Protein AF-H3C6T9-F1 (afdb_monomer_lite)

Structure (mmCIF, N/CA/C/O backbone):
da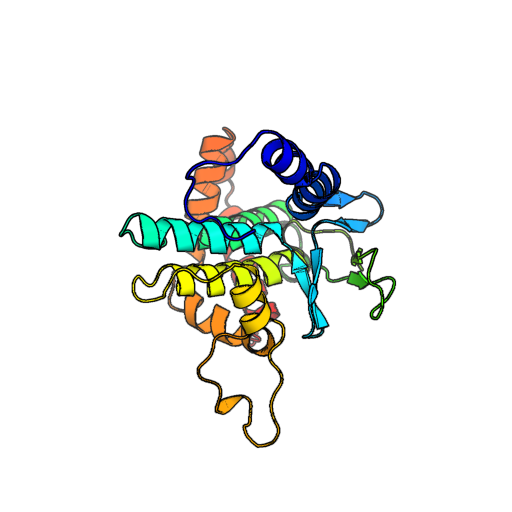ta_AF-H3C6T9-F1
#
_entry.id   AF-H3C6T9-F1
#
loop_
_atom_site.group_PDB
_atom_site.id
_atom_site.type_symbol
_atom_site.label_atom_id
_atom_site.label_alt_id
_atom_site.label_comp_id
_atom_site.label_asym_id
_atom_site.label_entity_id
_atom_site.label_seq_id
_atom_site.pdbx_PDB_ins_code
_atom_site.Cartn_x
_atom_site.Cartn_y
_atom_site.Cartn_z
_atom_site.occupancy
_atom_site.B_iso_or_equiv
_atom_site.auth_seq_id
_atom_site.auth_comp_id
_atom_site.auth_asym_id
_atom_site.auth_atom_id
_atom_site.pdbx_PDB_model_num
ATOM 1 N N . HIS A 1 1 ? -0.738 3.636 -26.829 1.00 26.86 1 HIS A N 1
ATOM 2 C CA . HIS A 1 1 ? -1.227 4.994 -26.542 1.00 26.86 1 HIS A CA 1
ATOM 3 C C . HIS A 1 1 ? -0.117 5.823 -25.952 1.00 26.86 1 HIS A C 1
ATOM 5 O O . HIS A 1 1 ? 0.132 5.777 -24.756 1.00 26.86 1 HIS A O 1
ATOM 11 N N . PHE A 1 2 ? 0.579 6.510 -26.847 1.00 22.52 2 PHE A N 1
ATOM 12 C CA . PHE A 1 2 ? 1.346 7.708 -26.554 1.00 22.52 2 PHE A CA 1
ATOM 13 C C . PHE A 1 2 ? 0.355 8.868 -26.703 1.00 22.52 2 PHE A C 1
ATOM 15 O O . PHE A 1 2 ? -0.425 8.863 -27.656 1.00 22.52 2 PHE A O 1
ATOM 22 N N . LEU A 1 3 ? 0.331 9.810 -25.765 1.00 31.91 3 LEU A N 1
ATOM 23 C CA . LEU A 1 3 ? -0.395 11.064 -25.950 1.00 31.91 3 LEU A CA 1
ATOM 24 C C . LEU A 1 3 ? 0.613 12.100 -26.436 1.00 31.91 3 LEU A C 1
ATOM 26 O O . LEU A 1 3 ? 1.480 12.543 -25.692 1.00 31.91 3 LEU A O 1
ATOM 30 N N . GLY A 1 4 ? 0.501 12.416 -27.717 1.00 24.50 4 GLY A N 1
ATOM 31 C CA . GLY A 1 4 ? 1.213 13.454 -28.443 1.00 24.50 4 GLY A CA 1
ATOM 32 C C . GLY A 1 4 ? 0.439 13.730 -29.736 1.00 24.50 4 GLY A C 1
ATOM 33 O O . GLY A 1 4 ? -0.384 12.919 -30.145 1.00 24.50 4 GLY A O 1
ATOM 34 N N . PRO A 1 5 ? 0.674 14.875 -30.365 1.00 33.41 5 PRO A N 1
ATOM 35 C CA . PRO A 1 5 ? -0.259 15.967 -30.600 1.00 33.41 5 PRO A CA 1
ATOM 36 C C . PRO A 1 5 ? -1.287 15.697 -31.706 1.00 33.41 5 PRO A C 1
ATOM 38 O O . PRO A 1 5 ? -0.989 15.151 -32.763 1.00 33.41 5 PRO A O 1
ATOM 41 N N . SER A 1 6 ? -2.500 16.182 -31.468 1.00 39.72 6 SER A N 1
ATOM 42 C CA . SER A 1 6 ? -3.614 16.246 -32.405 1.00 39.72 6 SER A CA 1
ATOM 43 C C . SER A 1 6 ? -3.341 17.211 -33.557 1.00 39.72 6 SER A C 1
ATOM 45 O O . SER A 1 6 ? -3.435 18.417 -33.346 1.00 39.72 6 SER A O 1
ATOM 47 N N . TYR A 1 7 ? -3.113 16.698 -34.768 1.00 34.88 7 TYR A N 1
ATOM 48 C CA . TYR A 1 7 ? -3.437 17.418 -36.002 1.00 34.88 7 TYR A CA 1
ATOM 49 C C . TYR A 1 7 ? -3.908 16.446 -37.094 1.00 34.88 7 TYR A C 1
ATOM 51 O O . TYR A 1 7 ? -3.123 15.700 -37.663 1.00 34.88 7 TYR A O 1
ATOM 59 N N . ASN A 1 8 ? -5.207 16.560 -37.394 1.00 47.12 8 ASN A N 1
ATOM 60 C CA . ASN A 1 8 ? -5.882 16.172 -38.635 1.00 47.12 8 ASN A CA 1
ATOM 61 C C . ASN A 1 8 ? -6.019 14.662 -38.921 1.00 47.12 8 ASN A C 1
ATOM 63 O O . ASN A 1 8 ? -5.237 14.099 -39.679 1.00 47.12 8 ASN A O 1
ATOM 67 N N . LEU A 1 9 ? -7.066 14.030 -38.374 1.00 39.00 9 LEU A N 1
ATOM 68 C CA . LEU A 1 9 ? -7.412 12.637 -38.676 1.00 39.00 9 LEU A CA 1
ATOM 69 C C . LEU A 1 9 ? -8.793 12.540 -39.331 1.00 39.00 9 LEU A C 1
ATOM 71 O O . LEU A 1 9 ? -9.754 13.188 -38.910 1.00 39.00 9 LEU A O 1
ATOM 75 N N . SER A 1 10 ? -8.851 11.751 -40.403 1.00 52.59 10 SER A N 1
ATOM 76 C CA . SER A 1 10 ? -10.054 11.478 -41.190 1.00 52.59 10 SER A CA 1
ATOM 77 C C . SER A 1 10 ? -11.017 10.553 -40.433 1.00 52.59 10 SER A C 1
ATOM 79 O O . SER A 1 10 ? -10.641 9.901 -39.462 1.00 52.59 10 SER A O 1
ATOM 81 N N . VAL A 1 11 ? -12.277 10.500 -40.870 1.00 50.34 11 VAL A N 1
ATOM 82 C CA . VAL A 1 11 ? -13.387 9.813 -40.179 1.00 50.34 11 VAL A CA 1
ATOM 83 C C . VAL A 1 11 ? -13.116 8.322 -39.886 1.00 50.34 11 VAL A C 1
ATOM 85 O O . VAL A 1 11 ? -13.648 7.807 -38.905 1.00 50.34 11 VAL A O 1
ATOM 88 N N . ASP A 1 12 ? -12.237 7.654 -40.641 1.00 53.72 12 ASP A N 1
ATOM 89 C CA . ASP A 1 12 ? -11.857 6.253 -40.387 1.00 53.72 12 ASP A CA 1
ATOM 90 C C . ASP A 1 12 ? -10.922 6.084 -39.171 1.00 53.72 12 ASP A C 1
ATOM 92 O O . ASP A 1 12 ? -11.080 5.143 -38.395 1.00 53.72 12 ASP A O 1
ATOM 96 N N . GLU A 1 13 ? -10.030 7.040 -38.895 1.00 50.72 13 GLU A N 1
ATOM 97 C CA . GLU A 1 13 ? -9.190 7.023 -37.683 1.00 50.72 13 GLU A CA 1
ATOM 98 C C . GLU A 1 13 ? -9.999 7.308 -36.415 1.00 50.72 13 GLU A C 1
ATOM 100 O O . GLU A 1 13 ? -9.666 6.820 -35.336 1.00 50.72 13 GLU A O 1
ATOM 105 N N . VAL A 1 14 ? -11.099 8.058 -36.523 1.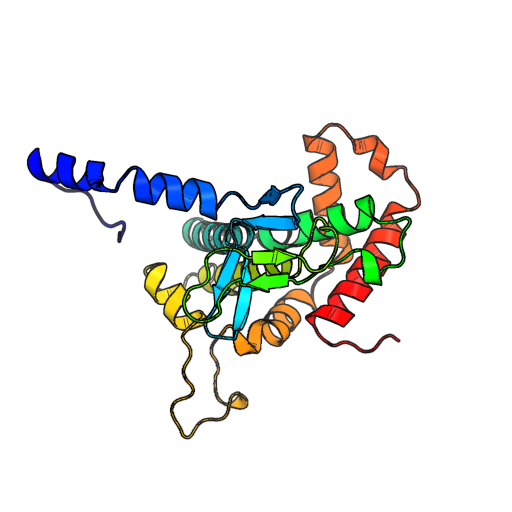00 52.66 14 VAL A N 1
ATOM 106 C CA . VAL A 1 14 ? -12.017 8.313 -35.400 1.00 52.66 14 VAL A CA 1
ATOM 107 C C . VAL A 1 14 ? -12.680 7.014 -34.934 1.00 52.66 14 VAL A C 1
ATOM 109 O O . VAL A 1 14 ? -12.904 6.838 -33.735 1.00 52.66 14 VAL A O 1
ATOM 112 N N . LEU A 1 15 ? -12.940 6.078 -35.850 1.00 45.34 15 LEU A N 1
ATOM 113 C CA . LEU A 1 15 ? -13.519 4.776 -35.534 1.00 45.34 15 LEU A CA 1
ATOM 114 C C . LEU A 1 15 ? -12.494 3.851 -34.856 1.00 45.34 15 LEU A C 1
ATOM 116 O O . LEU A 1 15 ? -12.812 3.244 -33.834 1.00 45.34 15 LEU A O 1
ATOM 120 N N . ASP A 1 16 ? -11.246 3.831 -35.330 1.00 48.66 16 ASP A N 1
ATOM 121 C CA . ASP A 1 16 ? -10.148 3.084 -34.695 1.00 48.66 16 ASP A CA 1
ATOM 122 C C . ASP A 1 16 ? -9.754 3.664 -33.321 1.00 48.66 16 ASP A C 1
ATOM 124 O O . ASP A 1 16 ? -9.437 2.922 -32.388 1.00 48.66 16 ASP A O 1
ATOM 128 N N . THR A 1 17 ? -9.878 4.984 -33.140 1.00 49.31 17 THR A N 1
ATOM 129 C CA . THR A 1 17 ? -9.679 5.668 -31.849 1.00 49.31 17 THR A CA 1
ATOM 130 C C . THR A 1 17 ? -10.862 5.443 -30.896 1.00 49.31 17 THR A C 1
ATOM 132 O O . THR A 1 17 ? -10.663 5.292 -29.692 1.00 49.31 17 THR A O 1
ATOM 135 N N . ALA A 1 18 ? -12.097 5.326 -31.397 1.00 47.81 18 ALA A N 1
ATOM 136 C CA . ALA A 1 18 ? -13.251 4.891 -30.598 1.00 47.81 18 ALA A CA 1
ATOM 137 C C . ALA A 1 18 ? -13.124 3.411 -30.169 1.00 47.81 18 ALA A C 1
ATOM 139 O O . ALA A 1 18 ? -13.569 3.018 -29.087 1.00 47.81 18 ALA A O 1
ATOM 140 N N . ILE A 1 19 ? -12.432 2.603 -30.981 1.00 44.78 19 ILE A N 1
ATOM 141 C CA . ILE A 1 19 ? -12.023 1.212 -30.724 1.00 44.78 19 ILE A CA 1
ATOM 142 C C . ILE A 1 19 ? -10.728 1.125 -29.889 1.00 44.78 19 ILE A C 1
ATOM 144 O O . ILE A 1 19 ? -10.269 0.030 -29.571 1.00 44.78 19 ILE A O 1
ATOM 148 N N . LEU A 1 20 ? -10.273 2.232 -29.287 1.00 49.25 20 LEU A N 1
ATOM 149 C CA . LEU A 1 20 ? -9.604 2.193 -27.970 1.00 49.25 20 LEU A CA 1
ATOM 150 C C . LEU A 1 20 ? -10.544 1.788 -26.827 1.00 49.25 20 LEU A C 1
ATOM 152 O O . LEU A 1 20 ? -10.228 1.918 -25.649 1.00 49.25 20 LEU A O 1
ATOM 156 N N . ASN A 1 21 ? -11.650 1.169 -27.233 1.00 53.84 21 ASN A N 1
ATOM 157 C CA . ASN A 1 21 ? -12.049 -0.189 -26.896 1.00 53.84 21 ASN A CA 1
ATOM 158 C C . ASN A 1 21 ? -12.728 -0.240 -25.546 1.00 53.84 21 ASN A C 1
ATOM 160 O O . ASN A 1 21 ? -12.082 -0.240 -24.502 1.00 53.84 21 ASN A O 1
ATOM 164 N N . ALA A 1 22 ? -14.046 -0.412 -25.554 1.00 52.62 22 ALA A N 1
ATOM 165 C CA . ALA A 1 22 ? -14.815 -0.712 -24.354 1.00 52.62 22 ALA A CA 1
ATOM 166 C C . ALA A 1 22 ? -14.193 -1.848 -23.509 1.00 52.62 22 ALA A C 1
ATOM 168 O O . ALA A 1 22 ? -14.391 -1.886 -22.299 1.00 52.62 22 ALA A O 1
ATOM 169 N N . SER A 1 23 ? -13.417 -2.761 -24.110 1.00 53.66 23 SER A N 1
ATOM 170 C CA . SER A 1 23 ? -12.639 -3.780 -23.391 1.00 53.66 23 SER A CA 1
ATOM 171 C C . SER A 1 23 ? -11.449 -3.211 -22.602 1.00 53.66 23 SER A C 1
ATOM 173 O O . SER A 1 23 ? -11.287 -3.580 -21.442 1.00 53.66 23 SER A O 1
ATOM 175 N N . SER A 1 24 ? -10.676 -2.283 -23.169 1.00 51.69 24 SER A N 1
ATOM 176 C CA . SER A 1 24 ? -9.589 -1.563 -22.496 1.00 51.69 24 SER A CA 1
ATOM 177 C C . SER A 1 24 ? -10.132 -0.656 -21.400 1.00 51.69 24 SER A C 1
ATOM 179 O O . SER A 1 24 ? -9.630 -0.699 -20.283 1.00 51.69 24 SER A O 1
ATOM 181 N N . PHE A 1 25 ? -11.209 0.092 -21.663 1.00 60.22 25 PHE A N 1
ATOM 182 C CA . PHE A 1 25 ? -11.855 0.903 -20.628 1.00 60.22 25 PHE A CA 1
ATOM 183 C C . PHE A 1 25 ? -12.415 0.031 -19.502 1.00 60.22 25 PHE A C 1
ATOM 185 O O . PHE A 1 25 ? -12.171 0.323 -18.344 1.00 60.22 25 PHE A O 1
ATOM 192 N N . ARG A 1 26 ? -13.082 -1.094 -19.806 1.00 59.38 26 ARG A N 1
ATOM 193 C CA . ARG A 1 26 ? -13.526 -2.059 -18.780 1.00 59.38 26 ARG A CA 1
ATOM 194 C C . ARG A 1 26 ? -12.367 -2.713 -18.038 1.00 59.38 26 ARG A C 1
ATOM 196 O O . ARG A 1 26 ? -12.534 -3.072 -16.876 1.00 59.38 26 ARG A O 1
ATOM 203 N N . PHE A 1 27 ? -11.232 -2.928 -18.699 1.00 59.66 27 PHE A N 1
ATOM 204 C CA . PHE A 1 27 ? -10.025 -3.422 -18.050 1.00 59.66 27 PHE A CA 1
ATOM 205 C C . PHE A 1 27 ? -9.497 -2.377 -17.074 1.00 59.66 27 PHE A C 1
ATOM 207 O O . PHE A 1 27 ? -9.345 -2.711 -15.910 1.00 59.66 27 PHE A O 1
ATOM 214 N N . PHE A 1 28 ? -9.299 -1.127 -17.500 1.00 64.19 28 PHE A N 1
ATOM 215 C CA . PHE A 1 28 ? -8.836 -0.048 -16.628 1.00 64.19 28 PHE A CA 1
ATOM 216 C C . PHE A 1 28 ? -9.829 0.259 -15.513 1.00 64.19 28 PHE A C 1
ATOM 218 O O . PHE A 1 28 ? -9.420 0.355 -14.368 1.00 64.19 28 PHE A O 1
ATOM 225 N N . ASP A 1 29 ? -11.124 0.298 -15.804 1.00 65.31 29 ASP A N 1
ATOM 226 C CA . ASP A 1 29 ? -12.177 0.421 -14.804 1.00 65.31 29 ASP A CA 1
ATOM 227 C C . ASP A 1 29 ? -12.040 -0.689 -13.751 1.00 65.31 29 ASP A C 1
ATOM 229 O O . ASP A 1 29 ? -11.847 -0.413 -12.574 1.00 65.31 29 ASP A O 1
ATOM 233 N N . LYS A 1 30 ? -11.974 -1.962 -14.145 1.00 61.56 30 LYS A N 1
ATOM 234 C CA . LYS A 1 30 ? -11.806 -3.065 -13.180 1.00 61.56 30 LYS A CA 1
ATOM 235 C C . LYS A 1 30 ? -10.432 -3.129 -12.510 1.00 61.56 30 LYS A C 1
ATOM 237 O O . LYS A 1 30 ? -10.324 -3.670 -11.416 1.00 61.56 30 LYS A O 1
ATOM 242 N N . ALA A 1 31 ? -9.385 -2.664 -13.180 1.00 62.94 31 ALA A N 1
ATOM 243 C CA . ALA A 1 31 ? -8.005 -2.736 -12.718 1.00 62.94 31 ALA A CA 1
ATOM 244 C C . ALA A 1 31 ? -7.680 -1.608 -11.730 1.00 62.94 31 ALA A C 1
ATOM 246 O O . ALA A 1 31 ? -6.969 -1.828 -10.753 1.00 62.94 31 ALA A O 1
ATOM 247 N N . VAL A 1 32 ? -8.227 -0.416 -11.970 1.00 71.06 32 VAL A N 1
ATOM 248 C CA . VAL A 1 32 ? -8.098 0.761 -11.103 1.00 71.06 32 VAL A CA 1
ATOM 249 C C . VAL A 1 32 ? -9.012 0.632 -9.886 1.00 71.06 32 VAL A C 1
ATOM 251 O O . VAL A 1 32 ? -8.645 1.078 -8.797 1.00 71.06 32 VAL A O 1
ATOM 254 N N . HIS A 1 33 ? -10.165 -0.029 -10.022 1.00 77.81 33 HIS A N 1
ATOM 255 C CA . HIS A 1 33 ? -11.013 -0.357 -8.881 1.00 77.81 33 HIS A CA 1
ATOM 256 C C . HIS A 1 33 ? -10.453 -1.561 -8.117 1.00 77.81 33 HIS A C 1
ATOM 258 O O . HIS A 1 33 ? -10.737 -2.722 -8.411 1.00 77.81 33 HIS A O 1
ATOM 264 N N . HIS A 1 34 ? -9.671 -1.268 -7.082 1.00 89.56 34 HIS A N 1
ATOM 265 C CA . HIS A 1 34 ? -9.291 -2.265 -6.088 1.00 89.56 34 HIS A CA 1
ATOM 266 C C . HIS A 1 34 ? -10.499 -2.658 -5.229 1.00 89.56 34 HIS A C 1
ATOM 268 O O . HIS A 1 34 ? -11.129 -1.800 -4.605 1.00 89.56 34 HIS A O 1
ATOM 274 N N . ILE A 1 35 ? -10.824 -3.954 -5.199 1.00 91.31 35 ILE A N 1
ATOM 275 C CA . ILE A 1 35 ? -11.946 -4.510 -4.430 1.00 91.31 35 ILE A CA 1
ATOM 276 C C . ILE A 1 35 ? -11.553 -5.885 -3.895 1.00 91.31 35 ILE A C 1
ATOM 278 O O . ILE A 1 35 ? -10.993 -6.700 -4.627 1.00 91.31 35 ILE A O 1
ATOM 282 N N . VAL A 1 36 ? -11.938 -6.183 -2.653 1.00 92.31 36 VAL A N 1
ATOM 283 C CA . VAL A 1 36 ? -11.941 -7.552 -2.126 1.00 92.31 36 VAL A CA 1
ATOM 284 C C . VAL A 1 36 ? -13.378 -8.046 -2.005 1.00 92.31 36 VAL A C 1
ATOM 286 O O . VAL A 1 36 ? -14.221 -7.403 -1.382 1.00 92.31 36 VAL A O 1
ATOM 289 N N . THR A 1 37 ? -13.675 -9.184 -2.625 1.00 92.81 37 THR A N 1
ATOM 290 C CA . THR A 1 37 ? -15.007 -9.798 -2.572 1.00 92.81 37 THR A CA 1
ATOM 291 C C . THR A 1 37 ? -15.234 -10.536 -1.251 1.00 92.81 37 THR A C 1
ATOM 293 O O . THR A 1 37 ? -14.289 -10.925 -0.567 1.00 92.81 37 THR A O 1
ATOM 296 N N . GLN A 1 38 ? -16.495 -10.851 -0.940 1.00 88.94 38 GLN A N 1
ATOM 297 C CA . GLN A 1 38 ? -16.846 -11.696 0.213 1.00 88.94 38 GLN A CA 1
ATOM 298 C C . GLN A 1 38 ? -16.181 -13.085 0.175 1.00 88.94 38 GLN A C 1
ATOM 300 O O . GLN A 1 38 ? -15.981 -13.702 1.215 1.00 88.94 38 GLN A O 1
ATOM 305 N N . SER A 1 39 ? -15.811 -13.574 -1.014 1.00 91.12 39 SER A N 1
ATOM 306 C CA . SER A 1 39 ? -15.130 -14.863 -1.192 1.00 91.12 39 SER A CA 1
ATOM 307 C C . SER A 1 39 ? -13.610 -14.812 -0.959 1.00 91.12 39 SER A C 1
ATOM 309 O O . SER A 1 39 ? -12.934 -15.837 -1.084 1.00 91.12 39 SER A O 1
ATOM 311 N N . GLY A 1 40 ? -13.066 -13.632 -0.637 1.00 93.19 40 GLY A N 1
ATOM 312 C CA . GLY A 1 40 ? -11.632 -13.402 -0.446 1.00 93.19 40 GLY A CA 1
ATOM 313 C C . GLY A 1 40 ? -10.842 -13.218 -1.745 1.00 93.19 40 GLY A C 1
ATOM 314 O O . GLY A 1 40 ? -9.617 -13.161 -1.698 1.00 93.19 40 GLY A O 1
ATOM 315 N N . GLU A 1 41 ? -11.511 -13.139 -2.899 1.00 96.25 41 GLU A N 1
ATOM 316 C CA . GLU A 1 41 ? -10.884 -12.729 -4.162 1.00 96.25 41 GLU A CA 1
ATOM 317 C C . GLU A 1 41 ? -10.568 -11.230 -4.122 1.00 96.25 41 GLU A C 1
ATOM 319 O O . GLU A 1 41 ? -11.479 -10.421 -3.927 1.00 96.25 41 GLU A O 1
ATOM 324 N N . GLU A 1 42 ? -9.305 -10.873 -4.337 1.00 96.00 42 GLU A N 1
ATOM 325 C CA . GLU A 1 42 ? -8.840 -9.492 -4.455 1.00 96.00 42 GLU A CA 1
ATOM 326 C C . GLU A 1 42 ? -8.608 -9.150 -5.935 1.00 96.00 42 GLU A C 1
ATOM 328 O O . 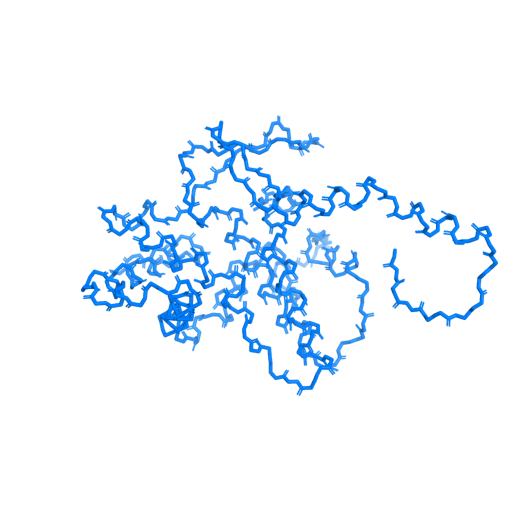GLU A 1 42 ? -7.900 -9.848 -6.661 1.00 96.00 42 GLU A O 1
ATOM 333 N N . ARG A 1 43 ? -9.254 -8.073 -6.389 1.00 94.00 43 ARG A N 1
ATOM 334 C CA . ARG A 1 43 ? -9.252 -7.578 -7.772 1.00 94.00 43 ARG A CA 1
ATOM 335 C C . ARG A 1 43 ? -8.515 -6.246 -7.862 1.00 94.00 43 ARG A C 1
ATOM 337 O O . ARG A 1 43 ? -8.390 -5.530 -6.871 1.00 94.00 43 ARG A O 1
ATOM 344 N N . GLY A 1 44 ? -8.044 -5.912 -9.063 1.00 92.81 44 GLY A N 1
ATOM 345 C CA . GLY A 1 44 ? -7.200 -4.732 -9.281 1.00 92.81 44 GLY A CA 1
ATOM 346 C C . GLY A 1 44 ? -5.748 -4.942 -8.841 1.00 92.81 44 GLY A C 1
ATOM 347 O O . GLY A 1 44 ? -5.036 -3.978 -8.558 1.00 92.81 44 GLY A O 1
ATOM 348 N N . VAL A 1 45 ? -5.317 -6.204 -8.766 1.00 95.25 45 VAL A N 1
ATOM 349 C CA . VAL A 1 45 ? -3.944 -6.609 -8.451 1.00 95.25 45 VAL A CA 1
ATOM 350 C C . VAL A 1 45 ? -3.333 -7.393 -9.607 1.00 95.25 45 VAL A C 1
ATOM 352 O O . VAL A 1 45 ? -4.055 -8.005 -10.395 1.00 95.25 45 VAL A O 1
ATOM 355 N N . VAL A 1 46 ? -2.007 -7.375 -9.714 1.00 94.25 46 VAL A N 1
ATOM 356 C CA . VAL A 1 46 ? -1.245 -8.075 -10.756 1.00 94.25 46 VAL A CA 1
ATOM 357 C C . VAL A 1 46 ? -0.060 -8.823 -10.158 1.00 94.25 46 VAL A C 1
ATOM 359 O O . VAL A 1 46 ? 0.556 -8.347 -9.206 1.00 94.25 46 VAL A O 1
ATOM 362 N N . LEU A 1 47 ? 0.252 -9.994 -10.720 1.00 95.31 47 LEU A N 1
ATOM 363 C CA . LEU A 1 47 ? 1.501 -10.704 -10.453 1.00 95.31 47 LEU A CA 1
ATOM 364 C C . LEU A 1 47 ? 2.615 -10.054 -11.272 1.00 95.31 47 LEU A C 1
ATOM 366 O O . LEU A 1 47 ? 2.537 -10.015 -12.501 1.00 95.31 47 LEU A O 1
ATOM 370 N N . THR A 1 48 ? 3.641 -9.549 -10.602 1.00 93.56 48 THR A N 1
ATOM 371 C CA . THR A 1 48 ? 4.800 -8.929 -11.242 1.00 93.56 48 THR A CA 1
ATOM 372 C C . THR A 1 48 ? 5.919 -9.959 -11.457 1.00 93.56 48 THR A C 1
ATOM 374 O O . THR A 1 48 ? 5.942 -11.002 -10.797 1.00 93.56 48 THR A O 1
ATOM 377 N N . PRO A 1 49 ? 6.862 -9.711 -12.385 1.00 90.12 49 PRO A N 1
ATOM 378 C CA . PRO A 1 49 ? 7.950 -10.646 -12.696 1.00 90.12 49 PRO A CA 1
ATOM 379 C C . PRO A 1 49 ? 8.880 -10.956 -11.518 1.00 90.12 49 PRO A C 1
ATOM 381 O O . PRO A 1 49 ? 9.462 -12.035 -11.477 1.00 90.12 49 PRO A O 1
ATOM 384 N N . ASP A 1 50 ? 8.996 -10.043 -10.549 1.00 87.75 50 ASP A N 1
ATOM 385 C CA . ASP A 1 50 ? 9.730 -10.257 -9.292 1.00 87.75 50 ASP A CA 1
ATOM 386 C C . ASP A 1 50 ? 8.996 -11.206 -8.313 1.00 87.75 50 ASP A C 1
ATOM 388 O O . ASP A 1 50 ? 9.456 -11.429 -7.195 1.00 87.75 50 ASP A O 1
ATOM 392 N N . GLY A 1 51 ? 7.849 -11.766 -8.718 1.00 91.75 51 GLY A N 1
ATOM 393 C CA . GLY A 1 51 ? 7.034 -12.694 -7.936 1.00 91.75 51 GLY A CA 1
ATOM 394 C C . GLY A 1 51 ? 6.113 -12.019 -6.919 1.00 91.75 51 GLY A C 1
ATOM 395 O O . GLY A 1 51 ? 5.381 -12.712 -6.208 1.00 91.75 51 GLY A O 1
ATOM 396 N N . THR A 1 52 ? 6.124 -10.687 -6.831 1.00 94.50 52 THR A N 1
ATOM 397 C CA . THR A 1 52 ? 5.247 -9.953 -5.916 1.00 94.50 52 THR A CA 1
ATOM 398 C C . THR A 1 52 ? 3.861 -9.732 -6.517 1.00 94.50 52 THR A C 1
ATOM 400 O O . THR A 1 52 ? 3.638 -9.839 -7.720 1.00 94.50 52 THR A O 1
ATOM 403 N N . THR A 1 53 ? 2.873 -9.500 -5.655 1.00 97.50 53 THR A N 1
ATOM 404 C CA . THR A 1 53 ? 1.537 -9.082 -6.091 1.00 97.50 53 THR A CA 1
ATOM 405 C C . THR A 1 53 ? 1.367 -7.614 -5.755 1.00 97.50 53 THR A C 1
ATOM 407 O O . THR A 1 53 ? 1.671 -7.208 -4.631 1.00 97.50 53 THR A O 1
ATOM 410 N N . VAL A 1 54 ? 0.908 -6.830 -6.726 1.00 97.44 54 VAL A N 1
ATOM 411 C CA . VAL A 1 54 ? 0.857 -5.368 -6.655 1.00 97.44 54 VAL A CA 1
ATOM 412 C C . VAL A 1 54 ? -0.541 -4.878 -7.001 1.00 97.44 54 VAL A C 1
ATOM 414 O O . VAL A 1 54 ? -1.087 -5.250 -8.037 1.00 97.44 54 VAL A O 1
ATOM 417 N N . ALA A 1 55 ? -1.116 -4.018 -6.160 1.00 96.94 55 ALA A N 1
ATOM 418 C CA . ALA A 1 55 ? -2.350 -3.310 -6.474 1.00 96.94 55 ALA A CA 1
ATOM 419 C C . ALA A 1 55 ? -2.084 -2.133 -7.419 1.00 96.94 55 ALA A C 1
ATOM 421 O O . ALA A 1 55 ? -1.247 -1.273 -7.144 1.00 96.94 55 ALA A O 1
ATOM 422 N N . LEU A 1 56 ? -2.843 -2.065 -8.511 1.00 95.50 56 LEU A N 1
ATOM 423 C CA . LEU A 1 56 ? -2.657 -1.049 -9.549 1.00 95.50 56 LEU A CA 1
ATOM 424 C C . LEU A 1 56 ? -3.152 0.334 -9.120 1.00 95.50 56 LEU A C 1
ATOM 426 O O . LEU A 1 56 ? -2.573 1.336 -9.518 1.00 95.50 56 LEU A O 1
ATOM 430 N N . SER A 1 57 ? -4.198 0.400 -8.295 1.00 94.00 57 SER A N 1
ATOM 431 C CA . SER A 1 57 ? -4.786 1.667 -7.843 1.00 94.00 57 SER A CA 1
ATOM 432 C C . SER A 1 57 ? -3.771 2.595 -7.146 1.00 94.00 57 SER A C 1
ATOM 434 O O . SER A 1 57 ? -3.519 3.680 -7.671 1.00 94.00 57 SER A O 1
ATOM 436 N N . PRO A 1 58 ? -3.119 2.198 -6.030 1.00 96.19 58 PRO A N 1
ATOM 437 C CA . PRO A 1 58 ? -2.139 3.067 -5.376 1.00 96.19 58 PRO A CA 1
ATOM 438 C C . PRO A 1 58 ? -0.879 3.299 -6.228 1.00 96.19 58 PRO A C 1
ATOM 440 O O . PRO A 1 58 ? -0.292 4.374 -6.153 1.00 96.19 58 PRO A O 1
ATOM 443 N N . LEU A 1 59 ? -0.502 2.345 -7.088 1.00 96.88 59 LEU A N 1
ATOM 444 C CA . LEU A 1 59 ? 0.600 2.506 -8.040 1.00 96.88 59 LEU A CA 1
ATOM 445 C C . LEU A 1 59 ? 0.339 3.662 -9.017 1.00 96.88 59 LEU A C 1
ATOM 447 O O . LEU A 1 59 ? 1.173 4.552 -9.181 1.00 96.88 59 LEU A O 1
ATOM 451 N N . LEU A 1 60 ? -0.831 3.651 -9.659 1.00 94.19 60 LEU A N 1
ATOM 452 C CA . LEU A 1 60 ? -1.201 4.640 -10.669 1.00 94.19 60 LEU A CA 1
ATOM 453 C C . LEU A 1 60 ? -1.417 6.029 -10.061 1.00 94.19 60 LEU A C 1
ATOM 455 O O . LEU A 1 60 ? -1.001 7.008 -10.672 1.00 94.19 60 LEU A O 1
ATOM 459 N N . LEU A 1 61 ? -1.980 6.115 -8.850 1.00 93.38 61 LEU A N 1
ATOM 460 C CA . LEU A 1 61 ? -2.123 7.386 -8.126 1.00 93.38 61 LEU A CA 1
ATOM 461 C C . LEU A 1 61 ? -0.768 8.044 -7.834 1.00 93.38 61 LEU A C 1
ATOM 463 O O . LEU A 1 61 ? -0.630 9.261 -7.949 1.00 93.38 61 LEU A O 1
ATOM 467 N N . GLY A 1 62 ? 0.245 7.250 -7.478 1.00 95.00 62 GLY A N 1
ATOM 468 C CA . GLY A 1 62 ? 1.596 7.763 -7.262 1.00 95.00 62 GLY A CA 1
ATOM 469 C C . GLY A 1 62 ? 2.229 8.306 -8.544 1.00 95.00 62 GLY A C 1
ATOM 470 O O . GLY A 1 62 ? 2.745 9.422 -8.552 1.00 95.00 62 GLY A O 1
ATOM 471 N N . ILE A 1 63 ? 2.109 7.559 -9.647 1.00 93.44 63 ILE A N 1
ATOM 472 C CA . ILE A 1 63 ? 2.584 7.977 -10.977 1.00 93.44 63 ILE A CA 1
ATOM 473 C C . ILE A 1 63 ? 1.896 9.270 -11.429 1.00 93.44 63 ILE A C 1
ATOM 475 O O . ILE A 1 63 ? 2.572 10.210 -11.846 1.00 93.44 63 ILE A O 1
ATOM 479 N N . GLU A 1 64 ? 0.566 9.337 -11.330 1.00 91.25 64 GLU A N 1
ATOM 480 C CA . GLU A 1 64 ? -0.216 10.526 -11.685 1.00 91.25 64 GLU A CA 1
ATOM 481 C C . GLU A 1 64 ? 0.232 11.744 -10.871 1.00 91.25 64 GLU A C 1
ATOM 483 O O . GLU A 1 64 ? 0.513 12.801 -11.436 1.00 91.25 64 GLU A O 1
ATOM 488 N N . SER A 1 65 ? 0.350 11.588 -9.551 1.00 91.88 65 SER A N 1
ATOM 489 C CA . SER A 1 65 ? 0.761 12.674 -8.663 1.00 91.88 65 SER A CA 1
ATOM 490 C C . SER A 1 65 ? 2.188 13.153 -8.951 1.00 91.88 65 SER A C 1
ATOM 492 O O . SER A 1 65 ? 2.442 14.355 -8.883 1.00 91.88 65 SER A O 1
ATOM 494 N N . GLY A 1 66 ? 3.107 12.247 -9.297 1.00 91.50 66 GLY A N 1
ATOM 495 C CA . GLY A 1 66 ? 4.473 12.589 -9.698 1.00 91.50 66 GLY A CA 1
ATOM 496 C C . GLY A 1 66 ? 4.531 13.377 -11.005 1.00 91.50 66 GLY A C 1
ATOM 497 O O . GLY A 1 66 ? 5.153 14.437 -11.071 1.00 91.50 66 GLY A O 1
ATOM 498 N N . LEU A 1 67 ? 3.816 12.905 -12.030 1.00 89.62 67 LEU A N 1
ATOM 499 C CA . LEU A 1 67 ? 3.717 13.584 -13.327 1.00 89.62 67 LEU A CA 1
ATOM 500 C C . LEU A 1 67 ? 3.080 14.968 -13.203 1.00 89.62 67 LEU A C 1
ATOM 502 O O . LEU A 1 67 ? 3.551 15.926 -13.818 1.00 89.62 67 LEU A O 1
ATOM 506 N N . LYS A 1 68 ? 2.024 15.081 -12.393 1.00 89.25 68 LYS A N 1
ATOM 507 C CA . LYS A 1 68 ? 1.379 16.360 -12.112 1.00 89.25 68 LYS A CA 1
ATOM 508 C C . LYS A 1 68 ? 2.353 17.330 -11.450 1.00 89.25 68 LYS A C 1
ATOM 510 O O . LYS A 1 68 ? 2.490 18.449 -11.924 1.00 89.25 68 LYS A O 1
ATOM 515 N N . ALA A 1 69 ? 3.081 16.887 -10.427 1.00 90.19 69 ALA A N 1
ATOM 516 C CA . ALA A 1 69 ? 4.070 17.717 -9.746 1.00 90.19 69 ALA A CA 1
ATOM 517 C C . ALA A 1 69 ? 5.161 18.230 -10.701 1.00 90.19 69 ALA A C 1
ATOM 519 O O . ALA A 1 69 ? 5.471 19.420 -10.687 1.00 90.19 69 ALA A O 1
ATOM 520 N N . SER A 1 70 ? 5.670 17.361 -11.584 1.00 88.38 70 SER A N 1
ATOM 521 C CA . SER A 1 70 ? 6.639 17.756 -12.615 1.00 88.38 70 SER A CA 1
ATOM 522 C C . SER A 1 70 ? 6.059 18.718 -13.653 1.00 88.38 70 SER A C 1
ATOM 524 O O . SER A 1 70 ? 6.793 19.555 -14.172 1.00 88.38 70 SER A O 1
ATOM 526 N N . THR A 1 71 ? 4.780 18.577 -14.006 1.00 87.31 71 THR A N 1
ATOM 527 C CA . THR A 1 71 ? 4.110 19.464 -14.973 1.00 87.31 71 THR A CA 1
ATOM 528 C C . THR A 1 71 ? 3.865 20.842 -14.365 1.00 87.31 71 THR A C 1
ATOM 530 O O . THR A 1 71 ? 4.084 21.859 -15.019 1.00 87.31 71 THR A O 1
ATOM 533 N N . ASP A 1 72 ? 3.441 20.867 -13.103 1.00 89.00 72 ASP A N 1
ATOM 534 C CA . ASP A 1 72 ? 3.041 22.079 -12.392 1.00 89.00 72 ASP A CA 1
ATOM 535 C C . ASP A 1 72 ? 4.242 22.856 -11.821 1.00 89.00 72 ASP A C 1
ATOM 537 O O . ASP A 1 72 ? 4.074 23.978 -11.340 1.00 89.00 72 ASP A O 1
ATOM 541 N N . GLY A 1 73 ? 5.461 22.304 -11.858 1.00 87.38 73 GLY A N 1
ATOM 542 C CA . GLY A 1 73 ? 6.623 22.970 -11.265 1.00 87.38 73 GLY A CA 1
ATOM 543 C C . GLY A 1 73 ? 6.654 22.885 -9.736 1.00 87.38 73 GLY A C 1
ATOM 544 O O . GLY A 1 73 ? 7.312 23.701 -9.086 1.00 87.38 73 GLY A O 1
ATOM 545 N N . THR A 1 74 ? 5.885 21.971 -9.138 1.00 88.19 74 THR A N 1
ATOM 546 C CA . THR A 1 74 ? 5.626 21.938 -7.693 1.00 88.19 74 THR A CA 1
ATOM 547 C C . THR A 1 74 ? 6.293 20.745 -7.021 1.00 88.19 74 THR A C 1
ATOM 549 O O . THR A 1 74 ? 6.513 19.719 -7.664 1.00 88.19 74 THR A O 1
ATOM 552 N N . PRO A 1 75 ? 6.550 20.806 -5.703 1.00 85.25 75 PRO A N 1
ATOM 553 C CA . PRO A 1 75 ? 6.906 19.614 -4.946 1.00 85.25 75 PRO A CA 1
ATOM 554 C C . PRO A 1 75 ? 5.843 18.510 -5.113 1.00 85.25 75 PRO A C 1
ATOM 556 O O . PRO A 1 75 ? 4.658 18.840 -5.216 1.00 85.25 75 PRO A O 1
ATOM 559 N N . PRO A 1 76 ? 6.221 17.219 -5.075 1.00 83.94 76 PRO A N 1
ATOM 560 C CA . PRO A 1 76 ? 5.300 16.077 -5.113 1.00 83.94 76 PRO A CA 1
ATOM 561 C C . PRO A 1 76 ? 4.478 15.924 -3.817 1.00 83.94 76 PRO A C 1
ATOM 563 O O . PRO A 1 76 ? 4.463 14.879 -3.161 1.00 83.94 76 PRO A O 1
ATOM 566 N N . ALA A 1 77 ? 3.789 16.989 -3.412 1.00 81.00 77 ALA A N 1
ATOM 567 C CA . ALA A 1 77 ? 2.924 16.995 -2.248 1.00 81.00 77 ALA A CA 1
ATOM 568 C C . ALA A 1 77 ? 1.754 16.027 -2.467 1.00 81.00 77 ALA A C 1
ATOM 570 O O . ALA A 1 77 ? 1.118 16.017 -3.517 1.00 81.00 77 ALA A O 1
ATOM 571 N N . GLY A 1 78 ? 1.454 15.214 -1.456 1.00 84.75 78 GLY A N 1
ATOM 572 C CA . GLY A 1 78 ? 0.306 14.312 -1.498 1.00 84.75 78 GLY A CA 1
ATOM 573 C C . GLY A 1 78 ? 0.569 12.914 -2.069 1.00 84.75 78 GLY A C 1
ATOM 574 O O . GLY A 1 78 ? -0.336 12.086 -2.002 1.00 84.75 78 GLY A O 1
ATOM 575 N N . ILE A 1 79 ? 1.786 12.584 -2.528 1.00 93.38 79 ILE A N 1
ATOM 576 C CA . ILE A 1 79 ? 2.083 11.207 -2.969 1.00 93.38 79 ILE A CA 1
ATOM 577 C C . ILE A 1 79 ? 1.855 10.213 -1.822 1.00 93.38 79 ILE A C 1
ATOM 579 O O . ILE A 1 79 ? 1.088 9.268 -1.975 1.00 93.38 79 ILE A O 1
ATOM 583 N N . PHE A 1 80 ? 2.445 10.451 -0.645 1.00 95.00 80 PHE A N 1
ATOM 584 C CA . PHE A 1 80 ? 2.277 9.560 0.510 1.00 95.00 80 PHE A CA 1
ATOM 585 C C . PHE A 1 80 ? 0.807 9.296 0.897 1.00 95.00 80 PHE A C 1
ATOM 587 O O . PHE A 1 80 ? 0.439 8.122 0.983 1.00 95.00 80 PHE A O 1
ATOM 594 N N . PRO A 1 81 ? -0.060 10.307 1.130 1.00 93.25 81 PRO A N 1
ATOM 595 C CA . PRO A 1 81 ? -1.453 10.052 1.502 1.00 93.25 81 PRO A CA 1
ATOM 596 C C . PRO A 1 81 ? -2.230 9.267 0.438 1.00 93.25 81 PRO A C 1
ATOM 598 O O . PRO A 1 81 ? -3.070 8.440 0.807 1.00 93.25 81 PRO A O 1
ATOM 601 N N . LEU A 1 82 ? -1.943 9.491 -0.852 1.00 92.62 82 LEU A N 1
ATOM 602 C CA . LEU A 1 82 ? -2.608 8.815 -1.970 1.00 92.62 82 LEU A CA 1
ATOM 603 C C . LEU A 1 82 ? -2.175 7.354 -2.124 1.00 92.62 82 LEU A C 1
ATOM 605 O O . LEU A 1 82 ? -3.015 6.493 -2.393 1.00 92.62 82 LEU A O 1
ATOM 609 N N . THR A 1 83 ? -0.887 7.062 -1.945 1.00 96.12 83 THR A N 1
ATOM 610 C CA . THR A 1 83 ? -0.335 5.726 -2.201 1.00 96.12 83 THR A CA 1
ATOM 611 C C . THR A 1 83 ? -0.383 4.815 -0.974 1.00 96.12 83 THR A C 1
ATOM 613 O O . THR A 1 83 ? -0.684 3.629 -1.105 1.00 96.12 83 THR A O 1
ATOM 616 N N . LEU A 1 84 ? -0.124 5.350 0.226 1.00 97.12 84 LEU A N 1
ATOM 617 C CA . LEU A 1 84 ? 0.030 4.569 1.460 1.00 97.12 84 LEU A CA 1
ATOM 618 C C . LEU A 1 84 ? -0.791 5.126 2.626 1.00 97.12 84 LEU A C 1
ATOM 620 O O . LEU A 1 84 ? -1.564 4.385 3.238 1.00 97.12 84 LEU A O 1
ATOM 624 N N . GLY A 1 85 ? -0.649 6.418 2.930 1.00 96.56 85 GLY A N 1
ATOM 625 C CA . GLY A 1 85 ? -1.110 7.031 4.178 1.00 96.56 85 GLY A CA 1
ATOM 626 C C . GLY A 1 85 ? -2.584 6.775 4.483 1.00 96.56 85 GLY A C 1
ATOM 627 O O . GLY A 1 85 ? -2.916 6.358 5.593 1.00 96.56 85 GLY A O 1
ATOM 628 N N . ARG A 1 86 ? -3.468 6.915 3.484 1.00 95.62 86 ARG A N 1
ATOM 629 C CA . ARG A 1 86 ? -4.907 6.651 3.653 1.00 95.62 86 ARG A CA 1
ATOM 630 C C . ARG A 1 86 ? -5.183 5.200 4.034 1.00 95.62 86 ARG A C 1
ATOM 632 O O . ARG A 1 86 ? -5.973 4.941 4.937 1.00 95.62 86 ARG A O 1
ATOM 639 N N . ARG A 1 87 ? -4.573 4.244 3.331 1.00 96.44 87 ARG A N 1
ATOM 640 C CA . ARG A 1 87 ? -4.822 2.812 3.551 1.00 96.44 87 ARG A CA 1
ATOM 641 C C . ARG A 1 87 ? -4.216 2.347 4.870 1.00 96.44 87 ARG A C 1
ATOM 643 O O . ARG A 1 87 ? -4.900 1.645 5.607 1.00 96.44 87 ARG A O 1
ATOM 650 N N . LEU A 1 88 ? -3.003 2.796 5.195 1.00 98.06 88 LEU A N 1
ATOM 651 C CA . LEU A 1 88 ? -2.348 2.516 6.474 1.00 98.06 88 LEU A CA 1
ATOM 652 C C . LEU A 1 88 ? -3.171 3.054 7.646 1.00 98.06 88 LEU A C 1
ATOM 654 O O . LEU A 1 88 ? -3.602 2.272 8.488 1.00 98.06 88 LEU A O 1
ATOM 658 N N . GLY A 1 89 ? -3.470 4.357 7.652 1.00 97.12 89 GLY A N 1
ATOM 659 C CA . GLY A 1 89 ? -4.226 4.995 8.730 1.00 97.12 89 GLY A CA 1
ATOM 660 C C . GLY A 1 89 ? -5.578 4.327 8.968 1.00 97.12 89 GLY A C 1
ATOM 661 O O . GLY A 1 89 ? -5.889 3.944 10.093 1.00 97.12 89 GLY A O 1
ATOM 662 N N . LEU A 1 90 ? -6.366 4.108 7.911 1.00 96.00 90 LEU A N 1
ATOM 663 C CA . LEU A 1 90 ? -7.669 3.453 8.052 1.00 96.00 90 LEU A CA 1
ATOM 664 C C . LEU A 1 90 ? -7.542 1.995 8.523 1.00 96.00 90 LEU A C 1
ATOM 666 O O . LEU A 1 90 ? -8.355 1.544 9.332 1.00 96.00 90 LEU A O 1
ATOM 670 N N . SER A 1 91 ? -6.531 1.252 8.060 1.00 97.31 91 SER A N 1
ATOM 671 C CA . SER A 1 91 ? -6.299 -0.126 8.511 1.00 97.31 91 SER A CA 1
ATOM 672 C C . SER A 1 91 ? -5.935 -0.180 9.995 1.00 97.31 91 SER A C 1
ATOM 674 O O . SER A 1 91 ? -6.483 -0.996 10.731 1.00 97.31 91 SER A O 1
ATOM 676 N N . PHE A 1 92 ? -5.083 0.737 10.465 1.00 97.38 92 PHE A N 1
ATOM 677 C CA . PHE A 1 92 ? -4.702 0.831 11.875 1.00 97.38 92 PHE A CA 1
ATOM 678 C C . PHE A 1 92 ? -5.896 1.114 12.782 1.00 97.38 92 PHE A C 1
ATOM 680 O O . PHE A 1 92 ? -6.047 0.444 13.800 1.00 97.38 92 PHE A O 1
ATOM 687 N N . LEU A 1 93 ? -6.758 2.056 12.393 1.00 94.69 93 LEU A N 1
ATOM 688 C CA . LEU A 1 93 ? -7.931 2.433 13.181 1.00 94.69 93 LEU A CA 1
ATOM 689 C C . LEU A 1 93 ? -9.014 1.358 13.174 1.00 94.69 93 LEU A C 1
ATOM 691 O O . LEU A 1 93 ? -9.526 0.988 14.225 1.00 94.69 93 LEU A O 1
ATOM 695 N N . SER A 1 94 ? -9.344 0.821 11.997 1.00 93.12 94 SER A N 1
ATOM 696 C CA . SER A 1 94 ? -10.395 -0.201 11.872 1.00 93.12 94 SER A CA 1
ATOM 697 C C . SER A 1 94 ? -10.081 -1.489 12.638 1.00 93.12 94 SER A C 1
ATOM 699 O O . SER A 1 94 ? -10.992 -2.246 12.966 1.00 93.12 94 SER A O 1
ATOM 701 N N . LEU A 1 95 ? -8.802 -1.729 12.939 1.00 94.25 95 LEU A N 1
ATOM 702 C CA . LEU A 1 95 ? -8.312 -2.921 13.623 1.00 94.25 95 LEU A CA 1
ATOM 703 C C . LEU A 1 95 ? -7.578 -2.582 14.931 1.00 94.25 95 LEU A C 1
ATOM 705 O O . LEU A 1 95 ? -6.779 -3.390 15.407 1.00 94.25 95 LEU A O 1
ATOM 709 N N . GLN A 1 96 ? -7.840 -1.411 15.527 1.00 93.62 96 GLN A N 1
ATOM 710 C CA . GLN A 1 96 ? -7.129 -0.950 16.728 1.00 93.62 96 GLN A CA 1
ATOM 711 C C . GLN A 1 96 ? -7.290 -1.893 17.934 1.00 93.62 96 GLN A C 1
ATOM 713 O O . GLN A 1 96 ? -6.351 -2.059 18.711 1.00 93.62 96 GLN A O 1
ATOM 718 N N . GLU A 1 97 ? -8.421 -2.597 18.024 1.00 92.50 97 GLU A N 1
ATOM 719 C CA . GLU A 1 97 ? -8.705 -3.594 19.069 1.00 92.50 97 GLU A CA 1
ATOM 720 C C . GLU A 1 97 ? -7.918 -4.908 18.904 1.00 92.50 97 GLU A C 1
ATOM 722 O O . GLU A 1 97 ? -7.861 -5.729 19.819 1.00 92.50 97 GLU A O 1
ATOM 727 N N . PHE A 1 98 ? -7.294 -5.132 17.743 1.00 93.75 98 PHE A N 1
ATOM 728 C CA . PHE A 1 98 ? -6.475 -6.313 17.473 1.00 93.75 98 PHE A CA 1
ATOM 729 C C . PHE A 1 98 ? -4.983 -6.010 17.667 1.00 93.75 98 PHE A C 1
ATOM 731 O O . PHE A 1 98 ? -4.562 -4.858 17.511 1.00 93.75 98 PHE A O 1
ATOM 738 N N . PRO A 1 99 ? -4.145 -7.030 17.949 1.00 94.38 99 PRO A N 1
ATOM 739 C CA . PRO A 1 99 ? -2.699 -6.845 18.002 1.00 94.38 99 PRO A CA 1
ATOM 740 C C . PRO A 1 99 ? -2.154 -6.261 16.685 1.00 94.38 99 PRO A C 1
ATOM 742 O O . PRO A 1 99 ? -2.667 -6.618 15.619 1.00 94.38 99 PRO A O 1
ATOM 745 N N . PRO A 1 100 ? -1.088 -5.436 16.716 1.00 93.81 100 PRO A N 1
ATOM 746 C CA . PRO A 1 100 ? -0.571 -4.743 15.529 1.00 93.81 100 PRO A CA 1
ATOM 747 C C . PRO A 1 100 ? -0.292 -5.659 14.330 1.00 93.81 100 PRO A C 1
ATOM 749 O O . PRO A 1 100 ? -0.618 -5.307 13.199 1.00 93.81 100 PRO A O 1
ATOM 752 N N . SER A 1 101 ? 0.184 -6.883 14.578 1.00 92.56 101 SER A N 1
ATOM 753 C CA . SER A 1 101 ? 0.463 -7.901 13.554 1.00 92.56 101 SER A CA 1
ATOM 754 C C . SER A 1 101 ? -0.753 -8.361 12.736 1.00 92.56 101 SER A C 1
ATOM 756 O O . SER A 1 101 ? -0.579 -8.983 11.687 1.00 92.56 101 SER A O 1
ATOM 758 N N . TYR A 1 102 ? -1.978 -8.060 13.179 1.00 93.62 102 TYR A N 1
ATOM 759 C CA . TYR A 1 102 ? -3.221 -8.330 12.447 1.00 93.62 102 TYR A CA 1
ATOM 760 C C . TYR A 1 102 ? -3.759 -7.110 11.692 1.00 93.62 102 TYR A C 1
ATOM 762 O O . TYR A 1 102 ? -4.706 -7.251 10.922 1.00 93.62 102 TYR A O 1
ATOM 770 N N . ARG A 1 103 ? -3.174 -5.919 11.884 1.00 94.88 103 ARG A N 1
ATOM 771 C CA . ARG A 1 103 ? -3.669 -4.661 11.297 1.00 94.88 103 ARG A CA 1
ATOM 772 C C . ARG A 1 103 ? -3.212 -4.437 9.852 1.00 94.88 103 ARG A C 1
ATOM 774 O O . ARG A 1 103 ? -3.666 -3.493 9.210 1.00 94.88 103 ARG A O 1
ATOM 781 N N . LEU A 1 104 ? -2.314 -5.284 9.346 1.00 96.19 104 LEU A N 1
ATOM 782 C CA . LEU A 1 104 ? -1.707 -5.193 8.017 1.00 96.19 104 LEU A CA 1
ATOM 783 C C . LEU A 1 104 ? -1.739 -6.543 7.293 1.00 96.19 104 LEU A C 1
ATOM 785 O O . LEU A 1 104 ? -1.571 -7.606 7.893 1.00 96.19 104 LEU A O 1
ATOM 789 N N . GLY A 1 105 ? -1.847 -6.496 5.969 1.00 93.19 105 GLY A N 1
ATOM 790 C CA . GLY A 1 105 ? -1.975 -7.670 5.113 1.00 93.19 105 GLY A CA 1
ATOM 791 C C . GLY A 1 105 ? -3.424 -8.133 4.958 1.00 93.19 105 GLY A C 1
ATOM 792 O O . GLY A 1 105 ? -4.336 -7.319 5.050 1.00 93.19 105 GLY A O 1
ATOM 793 N N . PRO A 1 106 ? -3.699 -9.410 4.679 1.00 95.50 106 PRO A N 1
ATOM 794 C CA . PRO A 1 106 ? -2.762 -10.499 4.430 1.00 95.50 106 PRO A CA 1
ATOM 795 C C . PRO A 1 106 ? -2.232 -10.498 2.985 1.00 95.50 106 PRO A C 1
ATOM 797 O O . PRO A 1 106 ? -2.638 -9.687 2.152 1.00 95.50 106 PRO A O 1
ATOM 800 N N . ASN A 1 107 ? -1.355 -11.461 2.696 1.00 96.44 107 ASN A N 1
ATOM 801 C CA . ASN A 1 107 ? -1.043 -11.904 1.338 1.00 96.44 107 ASN A CA 1
ATOM 802 C C . ASN A 1 107 ? -2.042 -12.990 0.877 1.00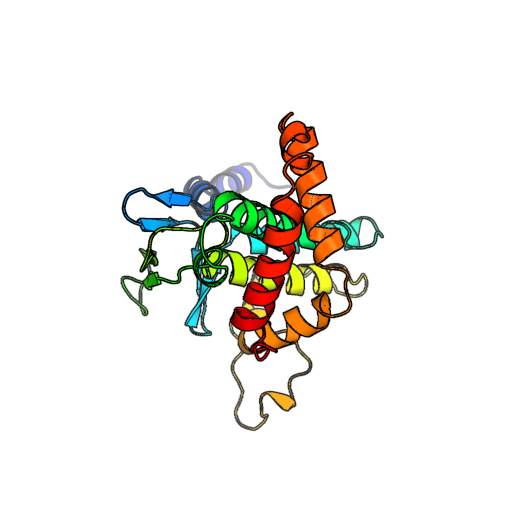 96.44 107 ASN A C 1
ATOM 804 O O . ASN A 1 107 ? -2.908 -13.445 1.639 1.00 96.44 107 ASN A O 1
ATOM 808 N N . GLY A 1 108 ? -1.886 -13.457 -0.353 1.00 96.44 108 GLY A N 1
ATOM 809 C CA . GLY A 1 108 ? -2.713 -14.483 -0.970 1.00 96.44 108 GLY A CA 1
ATOM 810 C C . GLY A 1 108 ? -1.937 -15.377 -1.928 1.00 96.44 108 GLY A C 1
ATOM 811 O O . GLY A 1 108 ? -0.706 -15.422 -1.921 1.00 96.44 108 GLY A O 1
ATOM 812 N N . CYS A 1 109 ? -2.679 -16.108 -2.751 1.00 97.19 109 CYS A N 1
ATOM 813 C CA . CYS A 1 109 ? -2.132 -16.953 -3.802 1.00 97.19 109 CYS A CA 1
ATOM 814 C C . CYS A 1 109 ? -2.870 -16.714 -5.117 1.00 97.19 109 CYS A C 1
ATOM 816 O O . CYS A 1 109 ? -4.093 -16.556 -5.141 1.00 97.19 109 CYS A O 1
ATOM 818 N N . TRP A 1 110 ? -2.110 -16.731 -6.207 1.00 97.75 110 TRP A N 1
ATOM 819 C CA . TRP A 1 110 ? -2.658 -16.801 -7.553 1.00 97.75 110 TRP A CA 1
ATOM 820 C C . TRP A 1 110 ? -3.107 -18.225 -7.866 1.00 97.75 110 TRP A C 1
ATOM 822 O O . TRP A 1 110 ? -2.450 -19.191 -7.478 1.00 97.75 110 TRP A O 1
ATOM 832 N N . ASP A 1 111 ? -4.197 -18.347 -8.614 1.00 96.19 111 ASP A N 1
ATOM 833 C CA . ASP A 1 111 ? -4.659 -19.611 -9.190 1.00 96.19 111 ASP A CA 1
ATOM 834 C C . ASP A 1 111 ? -3.628 -20.241 -10.145 1.00 96.19 111 ASP A C 1
ATOM 836 O O . ASP A 1 111 ? -3.536 -21.463 -10.258 1.00 96.19 111 ASP A O 1
ATOM 840 N N . SER A 1 112 ? -2.816 -19.415 -10.809 1.00 94.06 112 SER A N 1
ATOM 841 C CA . SER A 1 112 ? -1.683 -19.849 -11.624 1.00 94.06 112 SER A CA 1
ATOM 842 C C . SER A 1 112 ? -0.575 -18.801 -11.652 1.00 94.06 112 SER A C 1
ATOM 844 O O . SER A 1 112 ? -0.838 -17.620 -11.829 1.00 94.06 112 SER A O 1
ATOM 846 N N . VAL A 1 113 ? 0.685 -19.233 -11.574 1.00 90.69 113 VAL A N 1
ATOM 847 C CA . VAL A 1 113 ? 1.849 -18.347 -11.778 1.00 90.69 113 VAL A CA 1
ATOM 848 C C . VAL A 1 113 ? 2.092 -18.070 -13.267 1.00 90.69 113 VAL A C 1
ATOM 850 O O . VAL A 1 113 ? 2.532 -16.988 -13.634 1.00 90.69 113 VAL A O 1
ATOM 853 N N . LYS A 1 114 ? 1.793 -19.039 -14.145 1.00 90.38 114 LYS A N 1
ATOM 854 C CA . LYS A 1 114 ? 2.008 -18.900 -15.599 1.00 90.38 114 LYS A CA 1
ATOM 855 C C . LYS A 1 114 ? 0.894 -18.105 -16.277 1.00 90.38 114 LYS A C 1
ATOM 857 O O . LYS A 1 114 ? 1.153 -17.382 -17.230 1.00 90.38 114 LYS A O 1
ATOM 862 N N . HIS A 1 115 ? -0.338 -18.268 -15.798 1.00 92.25 115 HIS A N 1
ATOM 863 C CA . HIS A 1 115 ? -1.524 -17.617 -16.354 1.00 92.25 115 HIS A CA 1
ATOM 864 C C . HIS A 1 115 ? -2.413 -17.066 -15.226 1.00 92.25 115 HIS A C 1
ATOM 866 O O . HIS A 1 115 ? -3.527 -17.566 -15.052 1.00 92.25 115 HIS A O 1
ATOM 872 N N . PRO A 1 116 ? -1.919 -16.096 -14.432 1.00 93.38 116 PRO A N 1
ATOM 873 C CA . PRO A 1 116 ? -2.639 -15.562 -13.278 1.00 93.38 116 PRO A CA 1
ATOM 874 C C . PRO A 1 116 ? -3.963 -14.929 -13.702 1.00 93.38 116 PRO A C 1
ATOM 876 O O . PRO A 1 116 ? -3.999 -14.095 -14.610 1.00 93.38 116 PRO A O 1
ATOM 879 N N . LYS A 1 117 ? -5.058 -15.323 -13.047 1.00 91.00 117 LYS A N 1
ATOM 880 C CA . LYS A 1 117 ? -6.396 -14.755 -13.282 1.00 91.00 117 LYS A CA 1
ATOM 881 C C . LYS A 1 117 ? -7.099 -14.363 -11.996 1.00 91.00 117 LYS A C 1
ATOM 883 O O . LYS A 1 117 ? -7.793 -13.351 -11.979 1.00 91.00 117 LYS A O 1
ATOM 888 N N . VAL A 1 118 ? -6.939 -15.157 -10.942 1.00 94.56 118 VAL A N 1
ATOM 889 C CA . VAL A 1 118 ? -7.640 -14.977 -9.670 1.00 94.56 118 VAL A CA 1
ATOM 890 C C . VAL A 1 118 ? -6.619 -14.960 -8.545 1.00 94.56 118 VAL A C 1
ATOM 892 O O . VAL A 1 118 ? -5.901 -15.939 -8.341 1.00 94.56 118 VAL A O 1
ATOM 895 N N . PHE A 1 119 ? -6.583 -13.862 -7.792 1.00 96.88 119 PHE A N 1
ATOM 896 C CA . PHE A 1 119 ? -5.804 -13.758 -6.565 1.00 96.88 119 PHE A CA 1
ATOM 897 C C . PHE A 1 119 ? -6.722 -13.916 -5.357 1.00 96.88 119 PHE A C 1
ATOM 899 O O . PHE A 1 119 ? -7.700 -13.179 -5.208 1.00 96.88 119 PHE A O 1
ATOM 906 N N . LYS A 1 120 ? -6.426 -14.893 -4.498 1.00 97.88 120 LYS A N 1
ATOM 907 C CA . LYS A 1 120 ? -7.237 -15.199 -3.318 1.00 97.88 120 LYS A CA 1
ATOM 908 C C . LYS A 1 120 ? -6.439 -14.987 -2.045 1.00 97.88 120 LYS A C 1
ATOM 910 O O . LYS A 1 120 ? -5.379 -15.586 -1.866 1.00 97.88 120 LYS A O 1
ATOM 915 N N . LEU A 1 121 ? -6.973 -14.167 -1.148 1.00 98.00 121 LEU A N 1
ATOM 916 C CA . LEU A 1 121 ? -6.362 -13.881 0.142 1.00 98.00 121 LEU A CA 1
ATOM 917 C C . LEU A 1 121 ? -6.334 -15.121 1.041 1.00 98.00 121 LEU A C 1
ATOM 919 O O . LEU A 1 121 ? -7.268 -15.923 1.068 1.00 98.00 121 LEU A O 1
ATOM 923 N N . SER A 1 122 ? -5.252 -15.248 1.808 1.00 96.44 122 SER A N 1
ATOM 924 C CA . SER A 1 122 ? -5.043 -16.352 2.758 1.00 96.44 122 SER A CA 1
ATOM 925 C C . SER A 1 122 ? -5.779 -16.167 4.089 1.00 96.44 122 SER A C 1
ATOM 927 O O . SER A 1 122 ? -5.980 -17.129 4.828 1.00 96.44 122 SER A O 1
ATOM 929 N N . LYS A 1 123 ? -6.169 -14.930 4.411 1.00 94.25 123 LYS A N 1
ATOM 930 C CA . LYS A 1 123 ? -6.897 -14.541 5.628 1.00 94.25 123 LYS A CA 1
ATOM 931 C C . LYS A 1 123 ? -7.950 -13.476 5.268 1.00 94.25 123 LYS A C 1
ATOM 933 O O . LYS A 1 123 ? -7.938 -12.987 4.135 1.00 94.25 123 LYS A O 1
ATOM 938 N N . PRO A 1 124 ? -8.848 -13.094 6.194 1.00 93.56 124 PRO A N 1
ATOM 939 C CA . PRO A 1 124 ? -9.728 -11.947 5.986 1.00 93.56 124 PRO A CA 1
ATOM 940 C C . PRO A 1 124 ? -8.939 -10.683 5.629 1.00 93.56 124 PRO A C 1
ATOM 942 O O . PRO A 1 124 ? -7.849 -10.460 6.155 1.00 93.56 124 PRO A O 1
ATOM 945 N N . ALA A 1 125 ? -9.483 -9.877 4.720 1.00 94.25 125 ALA A N 1
ATOM 946 C CA . ALA A 1 125 ? -8.819 -8.673 4.237 1.00 94.25 125 ALA A CA 1
ATOM 947 C C . ALA A 1 125 ? -8.744 -7.587 5.311 1.00 94.25 125 ALA A C 1
ATOM 949 O O . ALA A 1 125 ? -9.742 -7.301 5.973 1.00 94.25 125 ALA A O 1
ATOM 950 N N . THR A 1 126 ? -7.589 -6.930 5.408 1.00 95.50 126 THR A N 1
ATOM 951 C CA . THR A 1 126 ? -7.499 -5.602 6.025 1.00 95.50 126 THR A CA 1
ATOM 952 C C . THR A 1 126 ? -7.642 -4.525 4.946 1.00 95.50 126 THR A C 1
ATOM 954 O O . THR A 1 126 ? -7.671 -4.822 3.747 1.00 95.50 126 THR A O 1
ATOM 957 N N . LEU A 1 127 ? -7.708 -3.254 5.350 1.00 95.75 127 LEU A N 1
ATOM 958 C CA . LEU A 1 127 ? -7.713 -2.141 4.396 1.00 95.75 127 LEU A CA 1
ATOM 959 C C . LEU A 1 127 ? -6.348 -1.929 3.724 1.00 95.75 127 LEU A C 1
ATOM 961 O O . LEU A 1 127 ? -6.284 -1.232 2.711 1.00 95.75 127 LEU A O 1
ATOM 965 N N . ALA A 1 128 ? -5.285 -2.537 4.252 1.00 97.06 128 ALA A N 1
ATOM 966 C CA . ALA A 1 128 ? -3.929 -2.474 3.727 1.00 97.06 128 ALA A CA 1
ATOM 967 C C . ALA A 1 128 ? -3.380 -3.896 3.500 1.00 97.06 128 ALA A C 1
ATOM 969 O O . ALA A 1 128 ? -2.506 -4.369 4.230 1.00 97.06 128 ALA A O 1
ATOM 970 N N . THR A 1 129 ? -3.917 -4.590 2.489 1.00 97.94 129 THR A N 1
ATOM 971 C CA . THR A 1 129 ? -3.391 -5.886 2.022 1.00 97.94 129 THR A CA 1
ATOM 972 C C . THR A 1 129 ? -1.928 -5.768 1.591 1.00 97.94 129 THR A C 1
ATOM 974 O O . THR A 1 129 ? -1.445 -4.676 1.277 1.00 97.94 129 THR A O 1
ATOM 977 N N . ASP A 1 130 ? -1.210 -6.895 1.533 1.00 98.25 130 ASP A N 1
ATOM 978 C CA . ASP A 1 130 ? 0.188 -6.891 1.080 1.00 98.25 130 ASP A CA 1
ATOM 979 C C . ASP A 1 130 ? 0.286 -6.331 -0.356 1.00 98.25 130 ASP A C 1
ATOM 981 O O . ASP A 1 130 ? 1.208 -5.578 -0.663 1.00 98.25 130 ASP A O 1
ATOM 985 N N . ALA A 1 131 ? -0.708 -6.608 -1.212 1.00 98.06 131 ALA A N 1
ATOM 986 C CA . ALA A 1 131 ? -0.770 -6.077 -2.573 1.00 98.06 131 ALA A CA 1
ATOM 987 C C . ALA A 1 131 ? -0.971 -4.554 -2.622 1.00 98.06 131 ALA A C 1
ATOM 989 O O . ALA A 1 131 ? -0.305 -3.874 -3.408 1.00 98.06 131 ALA A O 1
ATOM 990 N N . ILE A 1 132 ? -1.848 -4.008 -1.770 1.00 97.94 132 ILE A N 1
ATOM 991 C CA . ILE A 1 132 ? -2.040 -2.557 -1.623 1.00 97.94 132 ILE A CA 1
ATOM 992 C C . ILE A 1 132 ? -0.753 -1.879 -1.174 1.00 97.94 132 ILE A C 1
ATOM 994 O O . ILE A 1 132 ? -0.383 -0.849 -1.729 1.00 97.94 132 ILE A O 1
ATOM 998 N N . ILE A 1 133 ? -0.056 -2.467 -0.206 1.00 98.44 133 ILE A N 1
ATOM 999 C CA . ILE A 1 133 ? 1.178 -1.897 0.330 1.00 98.44 133 ILE A CA 1
ATOM 1000 C C . ILE A 1 133 ? 2.301 -1.954 -0.705 1.00 98.44 133 ILE A C 1
ATOM 1002 O O . ILE A 1 133 ? 2.978 -0.948 -0.904 1.00 98.44 133 ILE A O 1
ATOM 1006 N N . ASN A 1 134 ? 2.460 -3.071 -1.424 1.00 98.44 134 ASN A N 1
ATOM 1007 C CA . ASN A 1 134 ? 3.435 -3.168 -2.512 1.00 98.44 134 ASN A CA 1
ATOM 1008 C C . ASN A 1 134 ? 3.161 -2.123 -3.602 1.00 98.44 134 ASN A C 1
ATOM 1010 O O . ASN A 1 134 ? 4.065 -1.383 -3.971 1.00 98.44 134 ASN A O 1
ATOM 1014 N N . GLY A 1 135 ? 1.906 -1.995 -4.046 1.00 98.12 135 GLY A N 1
ATOM 1015 C CA . GLY A 1 135 ? 1.531 -0.981 -5.034 1.00 98.12 135 GLY A CA 1
ATOM 1016 C C . GLY A 1 135 ? 1.674 0.450 -4.537 1.00 98.12 135 GLY A C 1
ATOM 1017 O O . GLY A 1 135 ? 2.046 1.325 -5.310 1.00 98.12 135 GLY A O 1
ATOM 1018 N N . GLY A 1 136 ? 1.441 0.692 -3.248 1.00 98.00 136 GLY A N 1
ATOM 1019 C CA . GLY A 1 136 ? 1.683 1.989 -2.626 1.00 98.00 136 GLY A CA 1
ATOM 1020 C C . GLY A 1 136 ? 3.161 2.355 -2.565 1.00 98.00 136 GLY A C 1
ATOM 1021 O O . GLY A 1 136 ? 3.520 3.485 -2.888 1.00 98.00 136 GLY A O 1
ATOM 1022 N N . MET A 1 137 ? 4.030 1.402 -2.220 1.00 98.31 137 MET A N 1
ATOM 1023 C CA . MET A 1 137 ? 5.481 1.599 -2.271 1.00 98.31 137 MET A CA 1
ATOM 1024 C C . MET A 1 137 ? 5.953 1.854 -3.707 1.00 98.31 137 MET A C 1
ATOM 1026 O O . MET A 1 137 ? 6.720 2.785 -3.929 1.00 98.31 137 MET A O 1
ATOM 1030 N N . ASP A 1 138 ? 5.450 1.102 -4.685 1.00 97.81 138 ASP A N 1
ATOM 1031 C CA . ASP A 1 138 ? 5.833 1.265 -6.095 1.00 97.81 138 ASP A CA 1
ATOM 1032 C C . ASP A 1 138 ? 5.346 2.594 -6.673 1.00 97.81 138 ASP A C 1
ATOM 1034 O O . ASP A 1 138 ? 6.102 3.295 -7.343 1.00 97.81 138 ASP A O 1
ATOM 1038 N N . GLY A 1 139 ? 4.105 2.979 -6.365 1.00 96.81 139 GLY A N 1
ATOM 1039 C CA . GLY A 1 139 ? 3.549 4.277 -6.739 1.00 96.81 139 GLY A CA 1
ATOM 1040 C C . GLY A 1 139 ? 4.313 5.435 -6.110 1.00 96.81 139 GLY A C 1
ATOM 1041 O O . GLY A 1 139 ? 4.564 6.431 -6.782 1.00 96.81 139 GLY A O 1
ATOM 1042 N N . LEU A 1 140 ? 4.724 5.302 -4.845 1.00 96.81 140 LEU A N 1
ATOM 1043 C CA . LEU A 1 140 ? 5.570 6.289 -4.181 1.00 96.81 140 LEU A CA 1
ATOM 1044 C C . LEU A 1 140 ? 6.920 6.424 -4.892 1.00 96.81 140 LEU A C 1
ATOM 1046 O O . LEU A 1 140 ? 7.301 7.536 -5.237 1.00 96.81 140 LEU A O 1
ATOM 1050 N N . ILE A 1 141 ? 7.625 5.312 -5.116 1.00 95.62 141 ILE A N 1
ATOM 1051 C CA . ILE A 1 141 ? 8.956 5.306 -5.738 1.00 95.62 141 ILE A CA 1
ATOM 1052 C C . ILE A 1 141 ? 8.891 5.942 -7.130 1.00 95.62 141 ILE A C 1
ATOM 1054 O O . ILE A 1 141 ? 9.579 6.924 -7.397 1.00 95.62 141 ILE A O 1
ATOM 1058 N N . LEU A 1 142 ? 8.006 5.434 -7.991 1.00 94.31 142 LEU A N 1
ATOM 1059 C CA . LEU A 1 142 ? 7.881 5.919 -9.365 1.00 94.31 142 LEU A CA 1
ATOM 1060 C C . LEU A 1 142 ? 7.341 7.350 -9.428 1.00 94.31 142 LEU A C 1
ATOM 1062 O O . LEU A 1 142 ? 7.769 8.131 -10.272 1.00 94.31 142 LEU A O 1
ATOM 1066 N N . GLY A 1 143 ? 6.413 7.710 -8.542 1.00 93.56 143 GLY A N 1
ATOM 1067 C CA . GLY A 1 143 ? 5.890 9.069 -8.452 1.00 93.56 143 GLY A CA 1
ATOM 1068 C C . GLY A 1 143 ? 6.966 10.081 -8.055 1.00 93.56 143 GLY A C 1
ATOM 1069 O O . GLY A 1 143 ? 7.064 11.146 -8.661 1.00 93.56 143 GLY A O 1
ATOM 1070 N N . MET A 1 144 ? 7.816 9.735 -7.085 1.00 92.25 144 MET A N 1
ATOM 1071 C CA . MET A 1 144 ? 8.951 10.573 -6.694 1.00 92.25 144 MET A CA 1
ATOM 1072 C C . MET A 1 144 ? 9.960 10.717 -7.839 1.00 92.25 144 MET A C 1
ATOM 1074 O O . MET A 1 144 ? 10.385 11.837 -8.124 1.00 92.25 144 MET A O 1
ATOM 1078 N N . ASP A 1 145 ? 10.276 9.632 -8.550 1.00 89.81 145 ASP A N 1
ATOM 1079 C CA . ASP A 1 145 ? 11.178 9.669 -9.709 1.00 89.81 145 ASP A CA 1
ATOM 1080 C C . ASP A 1 145 ? 10.665 10.590 -10.814 1.00 89.81 145 ASP A C 1
ATOM 1082 O O . ASP A 1 145 ? 11.413 11.415 -11.338 1.00 89.81 145 ASP A O 1
ATOM 1086 N N . LEU A 1 146 ? 9.374 10.482 -11.132 1.00 89.75 146 LEU A N 1
ATOM 1087 C CA . LEU A 1 146 ? 8.721 11.279 -12.168 1.00 89.75 146 LEU A CA 1
ATOM 1088 C C . LEU A 1 146 ? 8.553 12.750 -11.786 1.00 89.75 146 LEU A C 1
ATOM 1090 O O . LEU A 1 146 ? 8.467 13.588 -12.675 1.00 89.75 146 LEU A O 1
ATOM 1094 N N . SER A 1 147 ? 8.516 13.077 -10.493 1.00 88.75 147 SER A N 1
ATOM 1095 C CA . SER A 1 147 ? 8.423 14.469 -10.032 1.00 88.75 147 SER A CA 1
ATOM 1096 C C . SER A 1 147 ? 9.709 15.275 -10.255 1.00 88.75 147 SER A C 1
ATOM 1098 O O . SER A 1 147 ? 9.698 16.507 -10.198 1.00 88.75 147 SER A O 1
ATOM 1100 N N . ASN A 1 148 ? 10.828 14.600 -10.531 1.00 80.81 148 ASN A N 1
ATOM 1101 C CA . ASN A 1 148 ? 12.091 15.252 -10.841 1.00 80.81 148 ASN A CA 1
ATOM 1102 C C . ASN A 1 148 ? 12.079 15.755 -12.296 1.00 80.81 148 ASN A C 1
ATOM 1104 O O . ASN A 1 148 ? 12.230 14.987 -13.242 1.00 80.81 148 ASN A O 1
ATOM 1108 N N . HIS A 1 149 ? 11.970 17.077 -12.445 1.00 61.84 149 HIS A N 1
ATOM 1109 C CA . HIS A 1 149 ? 11.787 17.881 -13.668 1.00 61.84 149 HIS A CA 1
ATOM 1110 C C . HIS A 1 149 ? 12.799 17.672 -14.818 1.00 61.84 149 HIS A C 1
ATOM 1112 O O . HIS A 1 149 ? 12.722 18.344 -15.844 1.00 61.84 149 HIS A O 1
ATOM 1118 N N . SER A 1 150 ? 13.772 16.781 -14.654 1.00 58.72 150 SER A N 1
ATOM 1119 C CA . SER A 1 150 ? 14.880 16.570 -15.589 1.00 58.72 150 SER A CA 1
ATOM 1120 C C . SER A 1 150 ? 14.666 15.381 -16.532 1.00 58.72 150 SER A C 1
ATOM 1122 O O . SER A 1 150 ? 15.477 15.175 -17.436 1.00 58.72 150 SER A O 1
ATOM 1124 N N . ALA A 1 151 ? 13.622 14.573 -16.323 1.00 59.00 151 ALA A N 1
ATOM 1125 C CA . ALA A 1 151 ? 13.373 13.371 -17.113 1.00 59.00 151 ALA A CA 1
ATOM 1126 C C . ALA A 1 151 ? 12.450 13.661 -18.317 1.00 59.00 151 ALA A C 1
ATOM 1128 O O . ALA A 1 151 ? 11.393 14.270 -18.146 1.00 59.00 151 ALA A O 1
ATOM 1129 N N . PRO A 1 152 ? 12.799 13.211 -19.539 1.00 61.38 152 PRO A N 1
ATOM 1130 C CA . PRO A 1 152 ? 11.885 13.245 -20.677 1.00 61.38 152 PRO A CA 1
ATOM 1131 C C . PRO A 1 152 ? 10.589 12.495 -20.359 1.00 61.38 152 PRO A C 1
ATOM 1133 O O . PRO A 1 152 ? 10.622 11.457 -19.698 1.00 61.38 152 PRO A O 1
ATOM 1136 N N . GLN A 1 153 ? 9.458 12.980 -20.876 1.00 66.88 153 GLN A N 1
ATOM 1137 C CA . GLN A 1 153 ? 8.178 12.294 -20.719 1.00 66.88 153 GLN A CA 1
ATOM 1138 C C . GLN A 1 153 ? 8.241 10.916 -21.395 1.00 66.88 153 GLN A C 1
ATOM 1140 O O . GLN A 1 153 ? 8.191 10.793 -22.619 1.00 66.88 153 GLN A O 1
ATOM 1145 N N . GLN A 1 154 ? 8.389 9.877 -20.578 1.00 74.62 154 GLN A N 1
ATOM 1146 C CA . GLN A 1 154 ? 8.488 8.493 -21.016 1.00 74.62 154 GLN A CA 1
ATOM 1147 C C . GLN A 1 154 ? 7.091 7.864 -21.116 1.00 74.62 154 GLN A C 1
ATOM 1149 O O . GLN A 1 154 ? 6.187 8.199 -20.347 1.00 74.62 154 GLN A O 1
ATOM 1154 N N . ALA A 1 155 ? 6.890 6.913 -22.034 1.00 85.06 155 ALA A N 1
ATOM 1155 C CA . ALA A 1 155 ? 5.658 6.130 -22.026 1.00 85.06 155 ALA A CA 1
ATOM 1156 C C . ALA A 1 155 ? 5.534 5.312 -20.735 1.00 85.06 155 ALA A C 1
ATOM 1158 O O . ALA A 1 155 ? 6.477 4.635 -20.323 1.00 85.06 155 ALA A O 1
ATOM 1159 N N . LEU A 1 156 ? 4.321 5.261 -20.172 1.00 86.00 156 LEU A N 1
ATOM 1160 C CA . LEU A 1 156 ? 4.003 4.442 -18.996 1.00 86.00 156 LEU A CA 1
ATOM 1161 C C . LEU A 1 156 ? 4.459 2.983 -19.163 1.00 86.00 156 LEU A C 1
ATOM 1163 O O . LEU A 1 156 ? 4.972 2.371 -18.233 1.00 86.00 156 LEU A O 1
ATOM 1167 N N . SER A 1 157 ? 4.321 2.421 -20.366 1.00 85.69 157 SER A N 1
ATOM 1168 C CA . SER A 1 157 ? 4.764 1.055 -20.652 1.00 85.69 157 SER A CA 1
ATOM 1169 C C . SER A 1 157 ? 6.272 0.861 -20.522 1.00 85.69 157 SER A C 1
ATOM 1171 O O . SER A 1 157 ? 6.708 -0.229 -20.168 1.00 85.69 157 SER A O 1
ATOM 1173 N N . GLU A 1 158 ? 7.072 1.871 -20.850 1.00 84.88 158 GLU A N 1
ATOM 1174 C CA . GLU A 1 158 ? 8.528 1.780 -20.752 1.00 84.88 158 GLU A CA 1
ATOM 1175 C C . GLU A 1 158 ? 8.989 1.989 -19.307 1.00 84.88 158 GLU A C 1
ATOM 1177 O O . GLU A 1 158 ? 9.825 1.219 -18.840 1.00 84.88 158 GLU A O 1
ATOM 1182 N N . LEU A 1 159 ? 8.362 2.923 -18.577 1.00 88.00 159 LEU A N 1
ATOM 1183 C CA . LEU A 1 159 ? 8.562 3.109 -17.136 1.00 88.00 159 LEU A CA 1
ATOM 1184 C C . LEU A 1 159 ? 8.316 1.799 -16.372 1.00 88.00 159 LEU A C 1
ATOM 1186 O O . LEU A 1 159 ? 9.183 1.309 -15.649 1.00 88.00 159 LEU A O 1
ATOM 1190 N N . LEU A 1 160 ? 7.147 1.183 -16.584 1.00 90.56 160 LEU A N 1
ATOM 1191 C CA . LEU A 1 160 ? 6.774 -0.058 -15.903 1.00 90.56 160 LEU A CA 1
ATOM 1192 C C . LEU A 1 160 ? 7.667 -1.236 -16.319 1.00 90.56 160 LEU A C 1
ATOM 1194 O O . LEU A 1 160 ? 8.022 -2.051 -15.472 1.00 90.56 160 LEU A O 1
ATOM 1198 N N . LYS A 1 161 ? 8.074 -1.328 -17.594 1.00 87.56 161 LYS A N 1
ATOM 1199 C CA . LYS A 1 161 ? 9.042 -2.347 -18.038 1.00 87.56 161 LYS A CA 1
ATOM 1200 C C . LYS A 1 161 ? 10.399 -2.163 -17.362 1.00 87.56 161 LYS A C 1
ATOM 1202 O O . LYS A 1 161 ? 10.963 -3.152 -16.909 1.00 87.56 161 LYS A O 1
ATOM 1207 N N . GLY A 1 162 ? 10.905 -0.934 -17.271 1.00 85.81 162 GLY A N 1
ATOM 1208 C CA . GLY A 1 162 ? 12.174 -0.643 -16.599 1.00 85.81 162 GLY A CA 1
ATOM 1209 C C . GLY A 1 162 ? 12.147 -1.017 -15.117 1.00 85.81 162 GLY A C 1
ATOM 1210 O O . GLY A 1 162 ? 13.103 -1.600 -14.613 1.00 85.81 162 GLY A O 1
ATOM 1211 N N . TYR A 1 163 ? 11.025 -0.755 -14.444 1.00 91.12 163 TYR A N 1
ATOM 1212 C CA . TYR A 1 163 ? 10.865 -1.038 -13.019 1.00 91.12 163 TYR A CA 1
ATOM 1213 C C . TYR A 1 163 ? 10.641 -2.529 -12.699 1.00 91.12 163 TYR A C 1
ATOM 1215 O O . TYR A 1 163 ? 11.233 -3.069 -11.757 1.00 91.12 163 TYR A O 1
ATOM 1223 N N . TYR A 1 164 ? 9.783 -3.212 -13.467 1.00 91.69 164 TYR A N 1
ATOM 1224 C CA . TYR A 1 164 ? 9.340 -4.581 -13.170 1.00 91.69 164 TYR A CA 1
ATOM 1225 C C . TYR A 1 164 ? 10.072 -5.682 -13.942 1.00 91.69 164 TYR A C 1
ATOM 1227 O O . TYR A 1 164 ? 10.235 -6.775 -13.407 1.00 91.69 164 TYR A O 1
ATOM 1235 N N . ASN A 1 165 ? 10.532 -5.429 -15.171 1.00 84.75 165 ASN A N 1
ATOM 1236 C CA . ASN A 1 165 ? 11.197 -6.439 -16.007 1.00 84.75 165 ASN A CA 1
ATOM 1237 C C . ASN A 1 165 ? 12.728 -6.357 -15.907 1.00 84.75 165 ASN A C 1
ATOM 1239 O O . ASN A 1 165 ? 13.428 -6.668 -16.872 1.00 84.75 165 ASN A O 1
ATOM 1243 N N . PHE A 1 166 ? 13.264 -5.923 -14.765 1.00 73.25 166 PHE A N 1
ATOM 1244 C CA . PHE A 1 166 ? 14.707 -5.860 -14.581 1.00 73.25 166 PHE A CA 1
ATOM 1245 C C . PHE A 1 166 ? 15.314 -7.270 -14.613 1.00 73.25 166 PHE A C 1
ATOM 1247 O O . PHE A 1 166 ? 15.118 -8.073 -13.702 1.00 73.25 166 PHE A O 1
ATOM 1254 N N . THR A 1 167 ? 16.077 -7.567 -15.661 1.00 65.00 167 THR A N 1
ATOM 1255 C CA . THR A 1 167 ? 16.902 -8.771 -15.755 1.00 65.00 167 THR A CA 1
ATOM 1256 C C . THR A 1 167 ? 18.337 -8.416 -15.397 1.00 65.00 167 THR A C 1
ATOM 1258 O O . THR A 1 167 ? 18.955 -7.593 -16.073 1.00 65.00 167 THR A O 1
ATOM 1261 N N . LEU A 1 168 ? 18.882 -9.063 -14.365 1.00 59.12 168 LEU A N 1
ATOM 1262 C CA . LEU A 1 168 ? 20.320 -9.063 -14.101 1.00 59.12 168 LEU A CA 1
ATOM 1263 C C . LEU A 1 168 ? 21.020 -9.681 -15.315 1.00 59.12 168 LEU A C 1
ATOM 1265 O O . LEU A 1 168 ? 21.061 -10.902 -15.445 1.00 59.12 168 LEU A O 1
ATOM 1269 N N . HIS A 1 169 ? 21.544 -8.864 -16.228 1.00 51.97 169 HIS A N 1
ATOM 1270 C CA . HIS A 1 169 ? 22.483 -9.399 -17.203 1.00 51.97 169 HIS A CA 1
ATOM 1271 C C . HIS A 1 169 ? 23.732 -9.848 -16.437 1.00 51.97 169 HIS A C 1
ATOM 1273 O O . HIS A 1 169 ? 24.279 -9.099 -15.623 1.00 51.97 169 HIS A O 1
ATOM 1279 N N . GLU A 1 170 ? 24.113 -11.104 -16.661 1.00 44.94 170 GLU A N 1
ATOM 1280 C CA . GLU A 1 170 ? 25.261 -11.788 -16.068 1.00 44.94 170 GLU A CA 1
ATOM 1281 C C . GLU A 1 170 ? 26.477 -10.843 -15.984 1.00 44.94 170 GLU A C 1
ATOM 1283 O O . GLU A 1 170 ? 26.890 -10.281 -16.994 1.00 44.94 170 GLU A O 1
ATOM 1288 N N . MET A 1 171 ? 27.037 -10.680 -14.775 1.00 40.66 171 MET A N 1
ATOM 1289 C CA . MET A 1 171 ? 28.225 -9.878 -14.394 1.00 40.66 171 MET A CA 1
ATOM 1290 C C . MET A 1 171 ? 28.020 -8.542 -13.651 1.00 40.66 171 MET A C 1
ATOM 1292 O O . MET A 1 171 ? 29.004 -7.837 -13.427 1.00 40.66 171 MET A O 1
ATOM 1296 N N . ARG A 1 172 ? 26.824 -8.188 -13.162 1.00 47.69 172 ARG A N 1
ATOM 1297 C CA . ARG A 1 172 ? 26.701 -7.142 -12.120 1.00 47.69 172 ARG A CA 1
ATOM 1298 C C . ARG A 1 172 ? 25.748 -7.578 -11.015 1.00 47.69 172 ARG A C 1
ATOM 1300 O O . ARG A 1 172 ? 24.588 -7.860 -11.282 1.00 47.69 172 ARG A O 1
ATOM 1307 N N . GLY A 1 173 ? 26.258 -7.667 -9.786 1.00 50.97 173 GLY A N 1
ATOM 1308 C CA . GLY A 1 173 ? 25.436 -7.903 -8.598 1.00 50.97 173 GLY A CA 1
ATOM 1309 C C . GLY A 1 173 ? 24.404 -6.789 -8.397 1.00 50.97 173 GLY A C 1
ATOM 1310 O O . GLY A 1 173 ? 24.544 -5.696 -8.950 1.00 50.97 173 GLY A O 1
ATOM 1311 N N . LEU A 1 174 ? 23.376 -7.065 -7.592 1.00 52.72 174 LEU A N 1
ATOM 1312 C CA . LEU A 1 174 ? 22.290 -6.124 -7.278 1.00 52.72 174 LEU A CA 1
ATOM 1313 C C . LEU A 1 174 ? 22.817 -4.797 -6.689 1.00 52.72 174 LEU A C 1
ATOM 1315 O O . LEU A 1 174 ? 22.243 -3.739 -6.939 1.00 52.72 174 LEU A O 1
ATOM 1319 N N . ASP A 1 175 ? 23.969 -4.858 -6.017 1.00 48.69 175 ASP A N 1
ATOM 1320 C CA . ASP A 1 175 ? 24.673 -3.730 -5.394 1.00 48.69 175 ASP A CA 1
ATOM 1321 C C . ASP A 1 175 ? 25.231 -2.708 -6.404 1.00 48.69 175 ASP A C 1
ATOM 1323 O O . ASP A 1 175 ? 25.537 -1.577 -6.039 1.00 48.69 175 ASP A O 1
ATOM 1327 N N . ALA A 1 176 ? 25.357 -3.078 -7.686 1.00 41.44 176 ALA A N 1
ATOM 1328 C CA . ALA A 1 176 ? 25.902 -2.218 -8.744 1.00 41.44 176 ALA A CA 1
ATOM 1329 C C . ALA A 1 176 ? 24.820 -1.494 -9.573 1.00 41.44 176 ALA A C 1
ATOM 1331 O O . ALA A 1 176 ? 25.138 -0.805 -10.548 1.00 41.44 176 ALA A O 1
ATOM 1332 N N . VAL A 1 177 ? 23.539 -1.672 -9.229 1.00 51.59 177 VAL A N 1
ATOM 1333 C CA . VAL A 1 177 ? 22.399 -1.105 -9.961 1.00 51.59 177 VAL A CA 1
ATOM 1334 C C . VAL A 1 177 ? 21.939 0.173 -9.260 1.00 51.59 177 VAL A C 1
ATOM 1336 O O . VAL A 1 177 ? 21.234 0.126 -8.257 1.00 51.59 177 VAL A O 1
ATOM 1339 N N . HIS A 1 178 ? 22.315 1.334 -9.802 1.00 55.88 178 HIS A N 1
ATOM 1340 C CA . HIS A 1 178 ? 21.894 2.662 -9.319 1.00 55.88 178 HIS A CA 1
ATOM 1341 C C . HIS A 1 178 ? 20.443 3.032 -9.692 1.00 55.88 178 HIS A C 1
ATOM 1343 O O . HIS A 1 178 ? 20.080 4.204 -9.683 1.00 55.88 178 HIS A O 1
ATOM 1349 N N . THR A 1 179 ? 19.619 2.061 -10.084 1.00 69.12 179 THR A N 1
ATOM 1350 C CA . THR A 1 179 ? 18.288 2.287 -10.663 1.00 69.12 179 THR A CA 1
ATOM 1351 C C . THR A 1 179 ? 17.202 1.812 -9.702 1.00 69.12 179 THR A C 1
ATOM 1353 O O . THR A 1 179 ? 17.333 0.742 -9.103 1.00 69.12 179 THR A O 1
ATOM 1356 N N . HIS A 1 180 ? 16.119 2.579 -9.563 1.00 85.38 180 HIS A N 1
ATOM 1357 C CA . HIS A 1 180 ? 14.946 2.138 -8.815 1.00 85.38 180 HIS A CA 1
ATOM 1358 C C . HIS A 1 180 ? 14.257 0.985 -9.554 1.00 85.38 180 HIS A C 1
ATOM 1360 O O . HIS A 1 180 ? 13.734 1.158 -10.652 1.00 85.38 180 HIS A O 1
ATOM 1366 N N . ILE A 1 181 ? 14.290 -0.207 -8.955 1.00 91.12 181 ILE A N 1
ATOM 1367 C CA . ILE A 1 181 ? 13.750 -1.451 -9.521 1.00 91.12 181 ILE A CA 1
ATOM 1368 C C . ILE A 1 181 ? 12.930 -2.206 -8.473 1.00 91.12 181 ILE A C 1
ATOM 1370 O O . ILE A 1 181 ? 13.240 -2.167 -7.279 1.00 91.12 181 ILE A O 1
ATOM 1374 N N . SER A 1 182 ? 11.916 -2.943 -8.924 1.00 92.75 182 SER A N 1
ATOM 1375 C CA . SER A 1 182 ? 10.973 -3.656 -8.047 1.00 92.75 182 SER A CA 1
ATOM 1376 C C . SER A 1 182 ? 11.608 -4.638 -7.044 1.00 92.75 182 SER A C 1
ATOM 1378 O O . SER A 1 182 ? 11.168 -4.635 -5.890 1.00 92.75 182 SER A O 1
ATOM 1380 N N . PRO A 1 183 ? 12.699 -5.386 -7.344 1.00 91.88 183 PRO A N 1
ATOM 1381 C CA . PRO A 1 183 ? 13.334 -6.240 -6.334 1.00 91.88 183 PRO A CA 1
ATOM 1382 C C . PRO A 1 183 ? 13.901 -5.466 -5.132 1.00 91.88 183 PRO A C 1
ATOM 1384 O O . PRO A 1 183 ? 13.995 -6.016 -4.037 1.00 91.88 183 PRO A O 1
ATOM 1387 N N . ARG A 1 184 ? 14.245 -4.181 -5.311 1.00 91.81 184 ARG A N 1
ATOM 1388 C CA . ARG A 1 184 ? 14.754 -3.289 -4.253 1.00 91.81 184 ARG A CA 1
ATOM 1389 C C . ARG A 1 184 ? 13.662 -2.421 -3.619 1.00 91.81 184 ARG A C 1
ATOM 1391 O O . ARG A 1 184 ? 13.971 -1.588 -2.773 1.00 91.81 184 ARG A O 1
ATOM 1398 N N . ARG A 1 185 ? 12.382 -2.627 -3.961 1.00 94.44 185 ARG A N 1
ATOM 1399 C CA . ARG A 1 185 ? 11.216 -1.867 -3.455 1.00 94.44 185 ARG A CA 1
ATOM 1400 C C . ARG A 1 185 ? 11.281 -1.571 -1.956 1.00 94.44 185 ARG A C 1
ATOM 1402 O O . ARG A 1 185 ? 11.056 -0.439 -1.540 1.00 94.44 185 ARG A O 1
ATOM 1409 N N . ARG A 1 186 ? 11.585 -2.584 -1.140 1.00 94.81 186 ARG A N 1
ATOM 1410 C CA . ARG A 1 186 ? 11.647 -2.455 0.327 1.00 94.81 186 ARG A CA 1
ATOM 1411 C C . ARG A 1 186 ? 12.736 -1.482 0.772 1.00 94.81 186 ARG A C 1
ATOM 1413 O O . ARG A 1 186 ? 12.468 -0.595 1.568 1.00 94.81 186 ARG A O 1
ATOM 1420 N N . GLU A 1 187 ? 13.933 -1.622 0.216 1.00 94.31 187 GLU A N 1
ATOM 1421 C CA . GLU A 1 187 ? 15.084 -0.768 0.513 1.00 94.31 187 GLU A CA 1
ATOM 1422 C C . GLU A 1 187 ? 14.855 0.673 0.035 1.00 94.31 187 GLU A C 1
ATOM 1424 O O . GLU A 1 187 ? 15.070 1.622 0.785 1.00 94.31 187 GLU A O 1
ATOM 1429 N N . ILE A 1 188 ? 14.350 0.839 -1.191 1.00 94.12 188 ILE A N 1
ATOM 1430 C CA . ILE A 1 188 ? 14.122 2.161 -1.786 1.00 94.12 188 ILE A CA 1
ATOM 1431 C C . ILE A 1 188 ? 13.002 2.890 -1.040 1.00 94.12 188 ILE A C 1
ATOM 1433 O O . ILE A 1 188 ? 13.191 4.028 -0.615 1.00 94.12 188 ILE A O 1
ATOM 1437 N N . SER A 1 189 ? 11.855 2.236 -0.825 1.00 95.50 189 SER A N 1
ATOM 1438 C CA . SER A 1 189 ? 10.748 2.838 -0.071 1.00 95.50 189 SER A CA 1
ATOM 1439 C C . SER A 1 189 ? 11.167 3.215 1.347 1.00 95.50 189 SER A C 1
ATOM 1441 O O . SER A 1 189 ? 10.791 4.289 1.809 1.00 95.50 189 SER A O 1
ATOM 1443 N N . LYS A 1 190 ? 11.999 2.391 2.003 1.00 95.88 190 LYS A N 1
ATOM 1444 C CA . LYS A 1 190 ? 12.607 2.732 3.288 1.00 95.88 190 LYS A CA 1
ATOM 1445 C C . LYS A 1 190 ? 13.433 4.016 3.180 1.00 95.88 190 LYS A C 1
ATOM 1447 O O . LYS A 1 190 ? 13.174 4.946 3.930 1.00 95.88 190 LYS A O 1
ATOM 1452 N N . SER A 1 191 ? 14.364 4.105 2.227 1.00 94.81 191 SER A N 1
ATOM 1453 C CA . SER A 1 191 ? 15.226 5.290 2.068 1.00 94.81 191 SER A CA 1
ATOM 1454 C C . SER A 1 191 ? 14.454 6.592 1.811 1.00 94.81 191 SER A C 1
ATOM 1456 O O . SER A 1 191 ? 14.899 7.657 2.229 1.00 94.81 191 SER A O 1
ATOM 1458 N N . ILE A 1 192 ? 13.284 6.506 1.167 1.00 93.62 192 ILE A N 1
ATOM 1459 C CA . ILE A 1 192 ? 12.402 7.654 0.908 1.00 93.62 192 ILE A CA 1
ATOM 1460 C C . ILE A 1 192 ? 11.619 8.056 2.166 1.00 93.62 192 ILE A C 1
ATOM 1462 O O . ILE A 1 192 ? 11.426 9.243 2.415 1.00 93.62 192 ILE A O 1
ATOM 1466 N N . LEU A 1 193 ? 11.124 7.079 2.930 1.00 95.06 193 LEU A N 1
ATOM 1467 C CA . LEU A 1 193 ? 10.138 7.301 3.991 1.00 95.06 193 LEU A CA 1
ATOM 1468 C C . LEU A 1 193 ? 10.729 7.380 5.403 1.00 95.06 193 LEU A C 1
ATOM 1470 O O . LEU A 1 193 ? 10.154 8.070 6.238 1.00 95.06 193 LEU A O 1
ATOM 1474 N N . GLU A 1 194 ? 11.838 6.694 5.686 1.00 94.38 194 GLU A N 1
ATOM 1475 C CA . GLU A 1 194 ? 12.492 6.683 7.007 1.00 94.38 194 GLU A CA 1
ATOM 1476 C C . GLU A 1 194 ? 12.881 8.092 7.501 1.00 94.38 194 GLU A C 1
ATOM 1478 O O . GLU A 1 194 ? 12.679 8.368 8.683 1.00 94.38 194 GLU A O 1
ATOM 1483 N N . PRO A 1 195 ? 13.356 9.026 6.649 1.00 94.75 195 PRO A N 1
ATOM 1484 C CA . PRO A 1 195 ? 13.654 10.391 7.091 1.00 94.75 195 PRO A CA 1
ATOM 1485 C C . PRO A 1 195 ? 12.419 11.256 7.405 1.00 94.75 195 PRO A C 1
ATOM 1487 O O . PRO A 1 195 ? 12.579 12.383 7.874 1.00 94.75 195 PRO A O 1
ATOM 1490 N N . LEU A 1 196 ? 11.203 10.792 7.096 1.00 93.81 196 LEU A N 1
ATOM 1491 C CA . LEU A 1 196 ? 9.970 11.574 7.216 1.00 93.81 196 LEU A CA 1
ATOM 1492 C C . LEU A 1 196 ? 9.246 11.309 8.544 1.00 93.81 196 LEU A C 1
ATOM 1494 O O . LEU A 1 196 ? 9.299 10.212 9.097 1.00 93.81 196 LEU A O 1
ATOM 1498 N N . ASP A 1 197 ? 8.460 12.286 9.009 1.00 96.06 197 ASP A N 1
ATOM 1499 C CA . ASP A 1 197 ? 7.504 12.075 10.104 1.00 96.06 197 ASP A CA 1
ATOM 1500 C C . ASP A 1 197 ? 6.266 11.311 9.602 1.00 96.06 197 ASP A C 1
ATOM 1502 O O . ASP A 1 197 ? 5.214 11.885 9.307 1.00 96.06 197 ASP A O 1
ATOM 1506 N N . LEU A 1 198 ? 6.392 9.986 9.483 1.00 96.25 198 LEU A N 1
ATOM 1507 C CA . LEU A 1 198 ? 5.289 9.128 9.040 1.00 96.25 198 LEU A CA 1
ATOM 1508 C C . LEU A 1 198 ? 4.072 9.192 9.963 1.00 96.25 198 LEU A C 1
ATOM 1510 O O . LEU A 1 198 ? 2.944 9.047 9.490 1.00 96.25 198 LEU A O 1
ATOM 1514 N N . TYR A 1 199 ? 4.282 9.408 11.262 1.00 97.69 199 TYR A N 1
ATOM 1515 C CA . TYR A 1 199 ? 3.186 9.568 12.209 1.00 97.69 199 TYR A CA 1
ATOM 1516 C C . TYR A 1 199 ? 2.378 10.823 11.877 1.00 97.69 199 TYR A C 1
ATOM 1518 O O . TYR A 1 199 ? 1.165 10.724 11.675 1.00 97.69 199 TYR A O 1
ATOM 1526 N N . GLY A 1 200 ? 3.051 11.970 11.750 1.00 97.06 200 GLY A N 1
ATOM 1527 C CA . GLY A 1 200 ? 2.433 13.232 11.352 1.00 97.06 200 GLY A CA 1
ATOM 1528 C C . GLY A 1 200 ? 1.690 13.105 10.025 1.00 97.06 200 GLY A C 1
ATOM 1529 O O . GLY A 1 200 ? 0.501 13.411 9.956 1.00 97.06 200 GLY A O 1
ATOM 1530 N N . LEU A 1 201 ? 2.333 12.531 9.005 1.00 96.50 201 LEU A N 1
ATOM 1531 C CA . LEU A 1 201 ? 1.730 12.341 7.682 1.00 96.50 201 LEU A CA 1
ATOM 1532 C C . LEU A 1 201 ? 0.462 11.472 7.719 1.00 96.50 201 LEU A C 1
ATOM 1534 O O . LEU A 1 201 ? -0.535 11.795 7.065 1.00 96.50 201 LEU A O 1
ATOM 1538 N N . VAL A 1 202 ? 0.456 10.369 8.477 1.00 97.62 202 VAL A N 1
ATOM 1539 C CA . VAL A 1 202 ? -0.744 9.526 8.624 1.00 97.62 202 VAL A CA 1
ATOM 1540 C C . VAL A 1 202 ? -1.846 10.269 9.380 1.00 97.62 202 VAL A C 1
ATOM 1542 O O . VAL A 1 202 ? -3.001 10.225 8.956 1.00 97.62 202 VAL A O 1
ATOM 1545 N N . MET A 1 203 ? -1.512 10.985 10.455 1.00 97.50 203 MET A N 1
ATOM 1546 C CA . MET A 1 203 ? -2.487 11.754 11.236 1.00 97.50 203 MET A CA 1
ATOM 1547 C C . MET A 1 203 ? -3.103 12.903 10.430 1.00 97.50 203 MET A C 1
ATOM 1549 O O . MET A 1 203 ? -4.317 13.104 10.474 1.00 97.50 203 MET A O 1
ATOM 1553 N N . GLU A 1 204 ? -2.306 13.616 9.633 1.00 96.06 204 GLU A N 1
ATOM 1554 C CA . GLU A 1 204 ? -2.792 14.638 8.701 1.00 96.06 204 GLU A CA 1
ATOM 1555 C C . GLU A 1 204 ? -3.732 14.040 7.651 1.00 96.06 204 GLU A C 1
ATOM 1557 O O . GLU A 1 204 ? -4.803 14.593 7.383 1.00 96.06 204 GLU A O 1
ATOM 1562 N N . THR A 1 205 ? -3.374 12.870 7.112 1.00 95.56 205 THR A N 1
ATOM 1563 C CA . THR A 1 205 ? -4.213 12.137 6.155 1.00 95.56 205 THR A CA 1
ATOM 1564 C C . THR A 1 205 ? -5.560 11.758 6.769 1.00 95.56 205 THR A C 1
ATOM 1566 O O . THR A 1 205 ? -6.607 11.973 6.156 1.00 95.56 205 THR A O 1
ATOM 1569 N N . LEU A 1 206 ? -5.554 11.213 7.987 1.00 95.25 206 LEU A N 1
ATOM 1570 C CA . LEU A 1 206 ? -6.765 10.833 8.715 1.00 95.25 206 LEU A CA 1
ATOM 1571 C C . LEU A 1 206 ? -7.645 12.045 9.027 1.00 95.25 206 LEU A C 1
ATOM 1573 O O . LEU A 1 206 ? -8.848 12.002 8.783 1.00 95.25 206 LEU A O 1
ATOM 1577 N N . ASN A 1 207 ? -7.046 13.146 9.477 1.00 95.31 207 ASN A N 1
ATOM 1578 C CA . ASN A 1 207 ? -7.760 14.391 9.741 1.00 95.31 207 ASN A CA 1
ATOM 1579 C C . ASN A 1 207 ? -8.448 14.939 8.481 1.00 95.31 207 ASN A C 1
ATOM 1581 O O . ASN A 1 207 ? -9.591 15.391 8.545 1.00 95.31 207 ASN A O 1
ATOM 1585 N N . LEU A 1 208 ? -7.780 14.877 7.323 1.00 93.00 208 LEU A N 1
ATOM 1586 C CA . LEU A 1 208 ? -8.391 15.253 6.048 1.00 93.00 208 LEU A CA 1
ATOM 1587 C C . LEU A 1 208 ? -9.587 14.353 5.713 1.00 93.00 208 LEU A C 1
ATOM 1589 O O . LEU A 1 208 ? -10.644 14.862 5.349 1.00 93.00 208 LEU A O 1
ATOM 1593 N N . ILE A 1 209 ? -9.443 13.034 5.870 1.00 91.62 209 ILE A N 1
ATOM 1594 C CA . ILE A 1 209 ? -10.531 12.077 5.624 1.00 91.62 209 ILE A CA 1
ATOM 1595 C C . ILE A 1 209 ? -11.723 12.378 6.531 1.00 91.62 209 ILE A C 1
ATOM 1597 O O . ILE A 1 209 ? -12.841 12.479 6.040 1.00 91.62 209 ILE A O 1
ATOM 1601 N N . TRP A 1 210 ? -11.505 12.582 7.829 1.00 93.81 210 TRP A N 1
ATOM 1602 C CA . TRP A 1 210 ? -12.600 12.856 8.755 1.00 93.81 210 TRP A CA 1
ATOM 1603 C C . TRP A 1 210 ? -13.341 14.150 8.437 1.00 93.81 210 TRP A C 1
ATOM 1605 O O . TRP A 1 210 ? -14.561 14.177 8.548 1.00 93.81 210 TRP A O 1
ATOM 1615 N N . LYS A 1 211 ? -12.641 15.197 7.988 1.00 93.69 211 LYS A N 1
ATOM 1616 C CA . LYS A 1 211 ? -13.284 16.438 7.525 1.00 93.69 211 LYS A CA 1
ATOM 1617 C C . LYS A 1 211 ? -14.138 16.215 6.279 1.00 93.69 211 LYS A C 1
ATOM 1619 O O . LYS A 1 211 ? -15.239 16.749 6.180 1.00 93.69 211 LYS A O 1
ATOM 1624 N N . LEU A 1 212 ? -13.636 15.439 5.318 1.00 91.31 212 LEU A N 1
ATOM 1625 C CA . LEU A 1 212 ? -14.357 15.147 4.076 1.00 91.31 212 LEU A CA 1
ATOM 1626 C C . LEU A 1 212 ? -15.595 14.272 4.325 1.00 91.31 212 LEU A C 1
ATOM 1628 O O . LEU A 1 212 ? -16.643 14.511 3.729 1.00 91.31 212 LEU A O 1
ATOM 1632 N N . GLU A 1 213 ? -15.486 13.308 5.238 1.00 92.50 213 GLU A N 1
ATOM 1633 C CA . GLU A 1 213 ? -16.551 12.355 5.581 1.00 92.50 213 GLU A CA 1
ATOM 1634 C C . GLU A 1 213 ? -17.475 12.850 6.712 1.00 92.50 213 GLU A C 1
ATOM 1636 O O . GLU A 1 213 ? -18.458 12.187 7.040 1.00 92.50 213 GLU A O 1
ATOM 1641 N N . LYS A 1 214 ? -17.196 14.021 7.305 1.00 92.94 214 LYS A N 1
ATOM 1642 C CA . LYS A 1 214 ? -17.914 14.589 8.466 1.00 92.94 214 LYS A CA 1
ATOM 1643 C C . LYS A 1 214 ? -17.905 13.669 9.696 1.00 92.94 214 LYS A C 1
ATOM 1645 O O . LYS A 1 214 ? -18.922 13.469 10.366 1.00 92.94 214 LYS A O 1
ATOM 1650 N N . THR A 1 215 ? -16.751 13.065 9.973 1.00 92.00 215 THR A N 1
ATOM 1651 C CA . THR A 1 215 ? -16.519 12.133 11.086 1.00 92.00 215 THR A CA 1
ATOM 1652 C C . THR A 1 215 ? -15.426 12.619 12.041 1.00 92.00 215 THR A C 1
ATOM 1654 O O . THR A 1 215 ? -14.680 11.819 12.603 1.00 92.00 215 THR A O 1
ATOM 1657 N N . GLU A 1 216 ? -15.292 13.929 12.236 1.00 93.25 216 GLU A N 1
A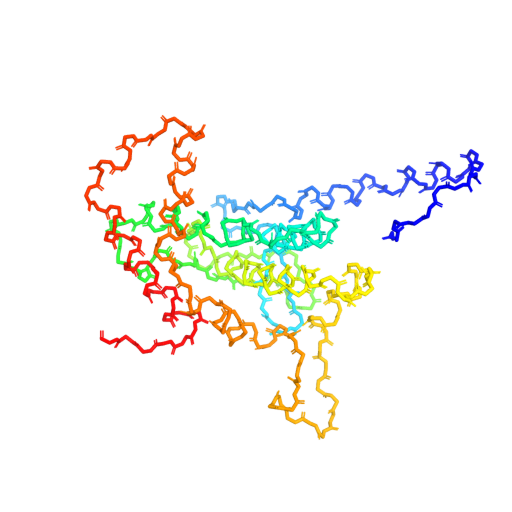TOM 1658 C CA . GLU A 1 216 ? -14.233 14.546 13.050 1.00 93.25 216 GLU A CA 1
ATOM 1659 C C . GLU A 1 216 ? -14.275 14.124 14.522 1.00 93.25 216 GLU A C 1
ATOM 1661 O O . GLU A 1 216 ? -13.258 14.175 15.209 1.00 93.25 216 GLU A O 1
ATOM 1666 N N . TRP A 1 217 ? -15.422 13.640 15.003 1.00 89.31 217 TRP A N 1
ATOM 1667 C CA . TRP A 1 217 ? -15.569 13.084 16.349 1.00 89.31 217 TRP A CA 1
ATOM 1668 C C . TRP A 1 217 ? -14.646 11.881 16.609 1.00 89.31 217 TRP A C 1
ATOM 1670 O O . TRP A 1 217 ? -14.314 11.632 17.765 1.00 89.31 217 TRP A O 1
ATOM 1680 N N . ILE A 1 218 ? -14.179 11.176 15.566 1.00 87.31 218 ILE A N 1
ATOM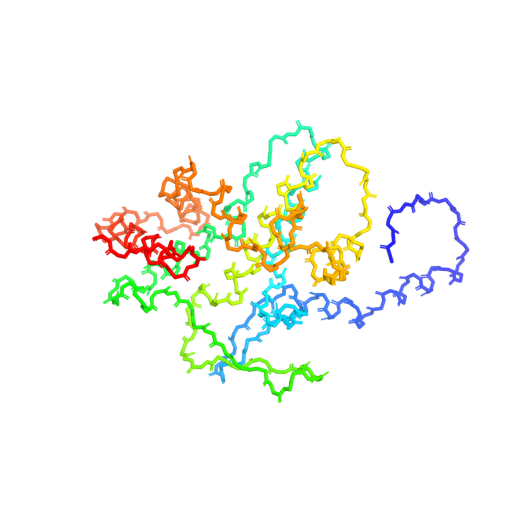 1681 C CA . ILE A 1 218 ? -13.201 10.081 15.694 1.00 87.31 218 ILE A CA 1
ATOM 1682 C C . ILE A 1 218 ? -11.882 10.596 16.288 1.00 87.31 218 ILE A C 1
ATOM 1684 O O . ILE A 1 218 ? -11.239 9.881 17.050 1.00 87.31 218 ILE A O 1
ATOM 1688 N N . ALA A 1 219 ? -11.507 11.855 16.034 1.00 84.94 219 ALA A N 1
ATOM 1689 C CA . ALA A 1 219 ? -10.293 12.455 16.590 1.00 84.94 219 ALA A CA 1
ATOM 1690 C C . ALA A 1 219 ? -10.307 12.569 18.128 1.00 84.94 219 ALA A C 1
ATOM 1692 O O . ALA A 1 219 ? -9.265 12.797 18.736 1.00 84.94 219 ALA A O 1
ATOM 1693 N N . LEU A 1 220 ? -11.478 12.435 18.763 1.00 86.44 220 LEU A N 1
ATOM 1694 C CA . LEU A 1 220 ? -11.626 12.463 20.220 1.00 86.44 220 LEU A CA 1
ATOM 1695 C C . LEU A 1 220 ? -11.327 11.104 20.873 1.00 86.44 220 LEU A C 1
ATOM 1697 O O . LEU A 1 220 ? -11.208 11.032 22.100 1.00 86.44 220 LEU A O 1
ATOM 1701 N N . ASP A 1 221 ? -11.219 10.032 20.084 1.00 87.50 221 ASP A N 1
ATOM 1702 C CA . ASP A 1 221 ? -10.850 8.712 20.581 1.00 87.50 221 ASP A CA 1
ATOM 1703 C C . ASP A 1 221 ? -9.359 8.685 20.962 1.00 87.50 221 ASP A C 1
ATOM 1705 O O . ASP A 1 221 ? -8.461 8.882 20.142 1.00 87.50 221 ASP A O 1
ATOM 1709 N N . LYS A 1 222 ? -9.093 8.401 22.241 1.00 84.38 222 LYS A N 1
ATOM 1710 C CA . LYS A 1 222 ? -7.737 8.319 22.804 1.00 84.38 222 LYS A CA 1
ATOM 1711 C C . LYS A 1 222 ? -6.926 7.143 22.242 1.00 84.38 222 LYS A C 1
ATOM 1713 O O . LYS A 1 222 ? -5.707 7.123 22.407 1.00 84.38 222 LYS A O 1
ATOM 1718 N N . GLY A 1 223 ? -7.576 6.161 21.613 1.00 91.44 223 GLY A N 1
ATOM 1719 C CA . GLY A 1 223 ? -6.945 4.998 20.987 1.00 91.44 223 GLY A CA 1
ATOM 1720 C C . GLY A 1 223 ? -6.247 5.304 19.661 1.00 91.44 223 GLY A C 1
ATOM 1721 O O . GLY A 1 223 ? -5.279 4.623 19.322 1.00 91.44 223 GLY A O 1
ATOM 1722 N N . VAL A 1 224 ? -6.661 6.367 18.961 1.00 93.75 224 VAL A N 1
ATOM 1723 C CA . VAL A 1 224 ? -6.196 6.723 17.608 1.00 93.75 224 VAL A CA 1
ATOM 1724 C C . VAL A 1 224 ? -4.676 6.849 17.539 1.00 93.75 224 VAL A C 1
ATOM 1726 O O . VAL A 1 224 ? -4.033 6.184 16.727 1.00 93.75 224 VAL A O 1
ATOM 1729 N N . GLU A 1 225 ? -4.078 7.673 18.404 1.00 95.12 225 GLU A N 1
ATOM 1730 C CA . GLU A 1 225 ? -2.633 7.925 18.356 1.00 95.12 225 GLU A CA 1
ATOM 1731 C C . GLU A 1 225 ? -1.826 6.648 18.603 1.00 95.12 225 GLU A C 1
ATOM 1733 O O . GLU A 1 225 ? -0.821 6.389 17.938 1.00 95.12 225 GLU A O 1
ATOM 1738 N N . LYS A 1 226 ? -2.280 5.836 19.564 1.00 96.00 226 LYS A N 1
ATOM 1739 C CA . LYS A 1 226 ? -1.651 4.561 19.902 1.00 96.00 226 LYS A CA 1
ATOM 1740 C C . LYS A 1 226 ? -1.759 3.583 18.732 1.00 96.00 226 LYS A C 1
ATOM 1742 O O . LYS A 1 226 ? -0.756 2.975 18.364 1.00 96.00 226 LYS A O 1
ATOM 1747 N N . ALA A 1 227 ? -2.937 3.476 18.120 1.00 96.75 227 ALA A N 1
ATOM 1748 C CA . ALA A 1 227 ? -3.183 2.598 16.983 1.00 96.75 227 ALA A CA 1
ATOM 1749 C C . ALA A 1 227 ? -2.272 2.931 15.795 1.00 96.75 227 ALA A C 1
ATOM 1751 O O . ALA A 1 227 ? -1.693 2.021 15.196 1.00 96.75 227 ALA A O 1
ATOM 1752 N N . VAL A 1 228 ? -2.097 4.225 15.496 1.00 97.50 228 VAL A N 1
ATOM 1753 C CA . VAL A 1 228 ? -1.213 4.699 14.422 1.00 97.50 228 VAL A CA 1
ATOM 1754 C C . VAL A 1 228 ? 0.255 4.417 14.740 1.00 97.50 228 VAL A C 1
ATOM 1756 O O . VAL A 1 228 ? 0.954 3.875 13.887 1.00 97.50 228 VAL A O 1
ATOM 1759 N N . LYS A 1 229 ? 0.728 4.718 15.959 1.00 97.56 229 LYS A N 1
ATOM 1760 C CA . LYS A 1 229 ? 2.125 4.460 16.364 1.00 97.56 229 LYS A CA 1
ATOM 1761 C C . LYS A 1 229 ? 2.482 2.977 16.272 1.00 97.56 229 LYS A C 1
ATOM 1763 O O . LYS A 1 229 ? 3.458 2.617 15.621 1.00 97.56 229 LYS A O 1
ATOM 1768 N N . GLU A 1 230 ? 1.666 2.117 16.874 1.00 97.44 230 GLU A N 1
ATOM 1769 C CA . GLU A 1 230 ? 1.875 0.666 16.837 1.00 97.44 230 GLU A CA 1
ATOM 1770 C C . GLU A 1 230 ? 1.751 0.099 15.413 1.00 97.44 230 GLU A C 1
ATOM 1772 O O . GLU A 1 230 ? 2.485 -0.809 15.027 1.00 97.44 230 GLU A O 1
ATOM 1777 N N . GLY A 1 231 ? 0.824 0.637 14.616 1.00 97.44 231 GLY A N 1
ATOM 1778 C CA . GLY A 1 231 ? 0.635 0.242 13.225 1.00 97.44 231 GLY A CA 1
ATOM 1779 C C . GLY A 1 231 ? 1.838 0.578 12.344 1.00 97.44 231 GLY A C 1
ATOM 1780 O O . GLY A 1 231 ? 2.264 -0.256 11.546 1.00 97.44 231 GLY A O 1
ATOM 1781 N N . LEU A 1 232 ? 2.418 1.771 12.511 1.00 97.69 232 LEU A N 1
ATOM 1782 C CA . LEU A 1 232 ? 3.625 2.190 11.796 1.00 97.69 232 LEU A CA 1
ATOM 1783 C C . LEU A 1 232 ? 4.848 1.358 12.189 1.00 97.69 232 LEU A C 1
ATOM 1785 O O . LEU A 1 232 ? 5.627 0.985 11.315 1.00 97.69 232 LEU A O 1
ATOM 1789 N N . GLN A 1 233 ? 4.983 1.006 13.470 1.00 96.94 233 GLN A N 1
ATOM 1790 C CA . GLN A 1 233 ? 6.026 0.083 13.924 1.00 96.94 233 GLN A CA 1
ATOM 1791 C C . GLN A 1 233 ? 5.893 -1.291 13.256 1.00 96.94 233 GLN A C 1
ATOM 1793 O O . GLN A 1 233 ? 6.875 -1.831 12.749 1.00 96.94 233 GLN A O 1
ATOM 1798 N N . GLU A 1 234 ? 4.681 -1.852 13.194 1.00 97.00 234 GLU A N 1
ATOM 1799 C CA . GLU A 1 234 ? 4.458 -3.126 12.500 1.00 97.00 234 GLU A CA 1
ATOM 1800 C C . GLU A 1 234 ? 4.680 -2.999 10.983 1.00 97.00 234 GLU A C 1
ATOM 1802 O O . GLU A 1 234 ? 5.211 -3.919 10.363 1.00 97.00 234 GLU A O 1
ATOM 1807 N N . PHE A 1 235 ? 4.327 -1.861 10.376 1.00 97.44 235 PHE A N 1
ATOM 1808 C CA . PHE A 1 235 ? 4.613 -1.585 8.967 1.00 97.44 235 PHE A CA 1
ATOM 1809 C C . PHE A 1 235 ? 6.122 -1.605 8.688 1.00 97.44 235 PHE A C 1
ATOM 1811 O O . PHE A 1 235 ? 6.562 -2.349 7.810 1.00 97.44 235 PHE A O 1
ATOM 1818 N N . ALA A 1 236 ? 6.912 -0.857 9.461 1.00 96.25 236 ALA A N 1
ATOM 1819 C CA . ALA A 1 236 ? 8.365 -0.818 9.321 1.00 96.25 236 ALA A CA 1
ATOM 1820 C C . ALA A 1 236 ? 8.986 -2.208 9.549 1.00 96.25 236 ALA A C 1
ATOM 1822 O O . ALA A 1 236 ? 9.764 -2.697 8.728 1.00 96.25 236 ALA A O 1
ATOM 1823 N N . HIS A 1 237 ? 8.552 -2.921 10.591 1.00 94.56 237 HIS A N 1
ATOM 1824 C CA . HIS A 1 237 ? 8.981 -4.295 10.851 1.00 94.56 237 HIS A CA 1
ATOM 1825 C C . HIS A 1 237 ? 8.707 -5.224 9.657 1.00 94.56 237 HIS A C 1
ATOM 1827 O O . HIS A 1 237 ? 9.613 -5.880 9.139 1.00 94.56 237 HIS A O 1
ATOM 1833 N N . LYS A 1 238 ? 7.458 -5.267 9.179 1.00 95.06 238 LYS A N 1
ATOM 1834 C CA . LYS A 1 238 ? 7.020 -6.228 8.160 1.00 95.06 238 LYS A CA 1
ATOM 1835 C C . LYS A 1 238 ? 7.543 -5.901 6.762 1.00 95.06 238 LYS A C 1
ATOM 1837 O O . LYS A 1 238 ? 7.868 -6.823 6.005 1.00 95.06 238 LYS A O 1
ATOM 1842 N N . TYR A 1 239 ? 7.604 -4.624 6.391 1.00 95.75 239 TYR A N 1
ATOM 1843 C CA . TYR A 1 239 ? 7.913 -4.203 5.020 1.00 95.75 239 TYR A CA 1
ATOM 1844 C C . TYR A 1 239 ? 9.347 -3.709 4.836 1.00 95.75 239 TYR A C 1
ATOM 1846 O O . TYR A 1 239 ? 9.882 -3.871 3.740 1.00 95.75 239 TYR A O 1
ATOM 1854 N N . TRP A 1 240 ? 10.018 -3.256 5.895 1.00 93.69 240 TRP A N 1
ATOM 1855 C CA . TRP A 1 240 ? 11.424 -2.839 5.842 1.00 93.69 240 TRP A CA 1
ATOM 1856 C C . TRP A 1 240 ? 12.392 -3.781 6.560 1.00 93.69 240 TRP A C 1
ATOM 1858 O O . TRP A 1 240 ? 13.600 -3.648 6.390 1.00 93.69 240 TRP A O 1
ATOM 1868 N N . GLY A 1 241 ? 11.884 -4.773 7.298 1.00 84.06 241 GLY A N 1
ATOM 1869 C CA . GLY A 1 241 ? 12.722 -5.766 7.972 1.00 84.06 241 GLY A CA 1
ATOM 1870 C C . GLY A 1 241 ? 13.393 -5.242 9.242 1.00 84.06 241 GLY A C 1
ATOM 1871 O O . GLY A 1 241 ? 14.425 -5.772 9.646 1.00 84.06 241 GLY A O 1
ATOM 1872 N N . GLU A 1 242 ? 12.834 -4.205 9.870 1.00 76.44 242 GLU A N 1
ATOM 1873 C CA . GLU A 1 242 ? 13.346 -3.688 11.142 1.00 76.44 242 GLU A CA 1
ATOM 1874 C C . GLU A 1 242 ? 13.114 -4.680 12.281 1.00 76.44 242 GLU A C 1
ATOM 1876 O O . GLU A 1 242 ? 12.079 -5.340 12.349 1.00 76.44 242 GLU A O 1
ATOM 1881 N N . LEU A 1 243 ? 14.079 -4.812 13.191 1.00 52.62 243 LEU A N 1
ATOM 1882 C CA . LEU A 1 243 ? 13.929 -5.654 14.377 1.00 52.62 243 LEU A CA 1
ATOM 1883 C C . LEU A 1 243 ? 12.954 -4.993 15.360 1.00 52.62 243 LEU A C 1
ATOM 1885 O O . LEU A 1 243 ? 12.981 -3.780 15.543 1.00 52.62 243 LEU A O 1
ATOM 1889 N N . ARG A 1 244 ? 12.108 -5.796 16.019 1.00 54.44 244 ARG A N 1
ATOM 1890 C CA . ARG A 1 244 ? 11.283 -5.308 17.134 1.00 54.44 244 ARG A CA 1
ATOM 1891 C C . ARG A 1 244 ? 12.224 -4.945 18.287 1.00 54.44 244 ARG A C 1
ATOM 1893 O O . ARG A 1 244 ? 12.850 -5.848 18.838 1.00 54.44 244 ARG A O 1
ATOM 1900 N N . THR A 1 245 ? 12.365 -3.654 18.581 1.00 47.22 245 THR A N 1
ATOM 1901 C CA . THR A 1 245 ? 13.092 -3.145 19.758 1.00 47.22 245 THR A CA 1
ATOM 1902 C C . THR A 1 245 ? 12.281 -3.334 21.025 1.00 47.22 245 THR A C 1
ATOM 1904 O O . THR A 1 245 ? 11.066 -3.032 20.963 1.00 47.22 245 THR A O 1
#

Organism: Tetraodon nigroviridis (NCBI:txid99883)

Secondary structure (DSSP, 8-state):
----------HHHHHHHHTS-HHHHHHHHHHHS-EE-TTSEEESEEE-TTS-EEEHHHHHHHHHHHHHHHHHT---TTHHIIIIIHHHHHHHHHTTTS-GGGSS---EEES-SSS---EEESSPPPSS-HHHHHHHHHHHHHHHHHHSTTS----HHHHHHHHH-----TT--GGG--S--GGGHHHHHHHHHTTS-HHHHHHHHHHHHHHHHT-GGGGG-THHHHHHHHHHHHHIIIII-----

Sequence (245 aa):
HFLGPSYNLSVDEVLDTAILNASSFRFFDKAVHHIVTQSGEERGVVLTPDGTTVALSPLLLGIESGLKASTDGTPPAGIFPLTLGRRLGLSFLSLQEFPPSYRLGPNGCWDSVKHPKVFKLSKPATLATDAIINGGMDGLILGMDLSNHSAPQQALSELLKGYYNFTLHEMRGLDAVHTHISPRRREISKSILEPLDLYGLVMETLNLIWKLEKTEWIALDKGVEKAVKEGLQEFAHKYWGELRT

pLDDT: mean 83.91, std 18.46, range [22.52, 98.44]

Foldseek 3Di:
DDDDDDDDDDPVVVVVVVPVPPVVVVCCVFLLDFDQDPQQWTTNWDQFPLRDIARQNLLVLLLVLLLVLLVVVHPSPPNCLSQPLVLLLQLLVVQLVPQLLVSAADAFDAPDPVDGDITGGPDDDTSHHSNSNLSSLNSNLNSNVSNPNPDDDDDPVVSCCVAGVDDPDPPDDPVPDPDRHSVCSLVSSCVVPVVDPSLVSSVVSVCVVCVVVVNNVVVVDPSSSVSSVSNVVSVCCPRNVDDDD

Radius of gyration: 19.55 Å; chains: 1; bounding box: 46×43×64 Å